Protein AF-A0A2E9J271-F1 (afdb_monomer_lite)

Secondary structure (DSSP, 8-state):
-PPPEEEPPPEE--TTTHHHHHHHHHHTS-TT---SEEEEEEEE---HHHHHHHHHTSS-S-B--S--HHHHHHHHHHHHHTT--TTS-TTSHHHHHHHHTS-------B-BTTB--HHHHHT-EEEEEEEEE-S-TT---EEEEEEEEE--SS-------EEEEEEEE-HHHHHHHHHTGGGGS-TTS-EEEEE-S-TTS-TT-

Foldseek 3Di:
DFQFKDWDDKDWDDLVCVLVVVVVVVVVFDDPQPAFDQAEEEEEQAQLQLQLCQQAVVDDAEAASDDDPSSQVSLQVLCVVLVHPNPDRSSAPVSSVSSVPDHGGHDYHYCHQVGDDSVVVVNLHQEYEYEYAHPPQQFAWIKIKTFIDRDDPDDDDPHRNHMTIYTYTHPVNSVVSVVCVVSVGPPRGYYDYDYPHPPPPCPPD

pLDDT: mean 82.8, std 15.7, range [37.69, 98.0]

Structure (mmCIF, N/CA/C/O backbone):
data_AF-A0A2E9J271-F1
#
_entry.id   AF-A0A2E9J271-F1
#
loop_
_atom_site.group_PDB
_atom_site.id
_atom_site.type_symbol
_atom_site.label_atom_id
_atom_site.label_alt_id
_atom_site.label_comp_id
_atom_site.label_asym_id
_atom_site.label_entity_id
_atom_site.label_seq_id
_atom_site.pdbx_PDB_ins_code
_atom_site.Cartn_x
_atom_site.Cartn_y
_atom_site.Cartn_z
_atom_site.occupancy
_atom_site.B_iso_or_equiv
_atom_site.auth_seq_id
_atom_site.auth_comp_id
_atom_site.auth_asym_id
_atom_site.auth_atom_id
_atom_site.pdbx_PDB_model_num
ATOM 1 N N . MET A 1 1 ? 3.131 -24.436 -7.985 1.00 38.03 1 MET A N 1
ATOM 2 C CA . MET A 1 1 ? 3.404 -23.117 -7.383 1.00 38.03 1 MET A CA 1
ATOM 3 C C . MET A 1 1 ? 4.036 -22.269 -8.468 1.00 38.03 1 MET A C 1
ATOM 5 O O . MET A 1 1 ? 4.911 -22.778 -9.151 1.00 38.03 1 MET A O 1
ATOM 9 N N . SER A 1 2 ? 3.517 -21.069 -8.722 1.00 37.91 2 SER A N 1
ATOM 10 C CA . SER A 1 2 ? 4.053 -20.179 -9.763 1.00 37.91 2 SER A CA 1
ATOM 11 C C . SER A 1 2 ? 5.400 -19.596 -9.317 1.00 37.91 2 SER A C 1
ATOM 13 O O . SER A 1 2 ? 5.584 -19.417 -8.111 1.00 37.91 2 SER A O 1
ATOM 15 N N . PRO A 1 3 ? 6.335 -19.297 -10.240 1.00 42.53 3 PRO A N 1
ATOM 16 C CA . PRO A 1 3 ? 7.627 -18.729 -9.875 1.00 42.53 3 PRO A CA 1
ATOM 17 C C . PRO A 1 3 ? 7.412 -17.384 -9.177 1.00 42.53 3 PRO A C 1
ATOM 19 O O . PRO A 1 3 ? 6.826 -16.468 -9.752 1.00 42.53 3 PRO A O 1
ATOM 22 N N . GLN A 1 4 ? 7.864 -17.279 -7.928 1.00 53.88 4 GLN A N 1
ATOM 23 C CA . GLN A 1 4 ? 7.921 -16.007 -7.217 1.00 53.88 4 GLN A CA 1
ATOM 24 C C . GLN A 1 4 ? 9.007 -15.143 -7.870 1.00 53.88 4 GLN A C 1
ATOM 26 O O . GLN A 1 4 ? 10.107 -15.625 -8.153 1.00 53.88 4 GLN A O 1
ATOM 31 N N . LEU A 1 5 ? 8.700 -13.871 -8.143 1.00 55.22 5 LEU A N 1
ATOM 32 C CA . LEU A 1 5 ? 9.715 -12.921 -8.603 1.00 55.22 5 LEU A CA 1
ATOM 33 C C . LEU A 1 5 ? 10.790 -12.827 -7.530 1.00 55.22 5 LEU A C 1
ATOM 35 O O . LEU A 1 5 ? 10.485 -12.545 -6.374 1.00 55.22 5 LEU A O 1
ATOM 39 N N . THR A 1 6 ? 12.046 -13.019 -7.914 1.00 53.81 6 THR A N 1
ATOM 40 C CA . THR A 1 6 ? 13.144 -12.610 -7.043 1.00 53.81 6 THR A CA 1
ATOM 41 C C . THR A 1 6 ? 13.464 -11.172 -7.399 1.00 53.81 6 THR A C 1
ATOM 43 O O . THR A 1 6 ? 14.012 -10.894 -8.469 1.00 53.81 6 THR A O 1
ATOM 46 N N . LEU A 1 7 ? 13.052 -10.247 -6.533 1.00 60.09 7 LEU A N 1
ATOM 47 C CA . LEU A 1 7 ? 13.493 -8.867 -6.646 1.00 60.09 7 LEU A CA 1
ATOM 48 C C . LEU A 1 7 ? 14.984 -8.808 -6.334 1.00 60.09 7 LEU A C 1
ATOM 50 O O . LEU A 1 7 ? 15.457 -9.415 -5.370 1.00 60.09 7 LEU A O 1
ATOM 54 N N . GLN A 1 8 ? 15.721 -8.038 -7.127 1.00 66.38 8 GLN A N 1
ATOM 55 C CA . GLN A 1 8 ? 17.000 -7.530 -6.653 1.00 66.38 8 GLN A CA 1
ATOM 56 C C . GLN A 1 8 ? 16.763 -6.628 -5.437 1.00 66.38 8 GLN A C 1
ATOM 58 O O . GLN A 1 8 ? 15.672 -6.080 -5.271 1.00 66.38 8 GLN A O 1
ATOM 63 N N . THR A 1 9 ? 17.783 -6.462 -4.593 1.00 74.25 9 THR A N 1
ATOM 64 C CA . THR A 1 9 ? 17.709 -5.563 -3.437 1.00 74.25 9 THR A CA 1
ATOM 65 C C . THR A 1 9 ? 17.218 -4.181 -3.884 1.00 74.25 9 THR A C 1
ATOM 67 O O . THR A 1 9 ? 17.902 -3.551 -4.696 1.00 74.25 9 THR A O 1
ATOM 70 N N . PRO A 1 10 ? 16.061 -3.704 -3.386 1.00 81.31 10 PRO A N 1
ATOM 71 C CA . PRO A 1 10 ? 15.524 -2.414 -3.790 1.00 81.31 10 PRO A CA 1
ATOM 72 C C . PRO A 1 10 ? 16.494 -1.280 -3.466 1.00 81.31 10 PRO A C 1
ATOM 74 O O . PRO A 1 10 ? 17.036 -1.201 -2.363 1.00 81.31 10 PRO A O 1
ATOM 77 N N . LEU A 1 11 ? 16.694 -0.390 -4.433 1.00 87.19 11 LEU A N 1
ATOM 78 C CA . LEU A 1 11 ? 17.513 0.802 -4.290 1.00 87.19 11 LEU A CA 1
ATOM 79 C C . LEU A 1 11 ? 16.612 2.006 -4.019 1.00 87.19 11 LEU A C 1
ATOM 81 O O . LEU A 1 11 ? 15.741 2.330 -4.826 1.00 87.19 11 LEU A O 1
ATOM 85 N N . ALA A 1 12 ? 16.839 2.680 -2.893 1.00 89.94 12 ALA A N 1
ATOM 86 C CA . ALA A 1 12 ? 16.197 3.954 -2.606 1.00 89.94 12 ALA A CA 1
ATOM 87 C C . ALA A 1 12 ? 16.850 5.068 -3.432 1.00 89.94 12 ALA A C 1
ATOM 89 O O . ALA A 1 12 ? 18.070 5.235 -3.390 1.00 89.94 12 ALA A O 1
ATOM 90 N N . LEU A 1 13 ? 16.037 5.826 -4.167 1.00 89.50 13 LEU A N 1
ATOM 91 C CA . LEU A 1 13 ? 16.491 6.916 -5.030 1.00 89.50 13 LEU A CA 1
ATOM 92 C C . LEU A 1 13 ? 15.629 8.167 -4.826 1.00 89.50 13 LEU A C 1
ATOM 94 O O . LEU A 1 13 ? 14.427 8.049 -4.572 1.00 89.50 13 LEU A O 1
ATOM 98 N N . PRO A 1 14 ? 16.196 9.376 -4.984 1.00 88.19 14 PRO A N 1
ATOM 99 C CA . PRO A 1 14 ? 15.396 10.585 -5.122 1.00 88.19 14 PRO A CA 1
ATOM 100 C C . PRO A 1 14 ? 14.427 10.459 -6.312 1.00 88.19 14 PRO A C 1
ATOM 102 O O . PRO A 1 14 ? 14.845 9.983 -7.371 1.00 88.19 14 PRO A O 1
ATOM 105 N N . PRO A 1 15 ? 13.173 10.945 -6.214 1.00 85.50 15 PRO A N 1
ATOM 106 C CA . PRO A 1 15 ? 12.185 10.815 -7.292 1.00 85.50 15 PRO A CA 1
ATOM 107 C C . PRO A 1 15 ? 12.664 11.332 -8.659 1.00 85.50 15 PRO A C 1
ATOM 109 O O . PRO A 1 15 ? 12.315 10.774 -9.695 1.00 85.50 15 PRO A O 1
ATOM 112 N N . SER A 1 16 ? 13.502 12.374 -8.672 1.00 86.19 16 SER A N 1
ATOM 113 C CA . SER A 1 16 ? 14.074 12.960 -9.891 1.00 86.19 16 SER A CA 1
ATOM 114 C C . SER A 1 16 ? 15.113 12.078 -10.590 1.00 86.19 16 SER A C 1
ATOM 116 O O . SER A 1 16 ? 15.370 12.271 -11.774 1.00 86.19 16 SER A O 1
ATOM 118 N N . GLU A 1 17 ? 15.737 11.141 -9.876 1.00 88.00 17 GLU A N 1
ATOM 119 C CA . GLU A 1 17 ? 16.792 10.270 -10.414 1.00 88.00 17 GLU A CA 1
ATOM 120 C C . GLU A 1 17 ? 16.242 8.953 -10.973 1.00 88.00 17 GLU A C 1
ATOM 122 O O . GLU A 1 17 ? 16.906 8.291 -11.772 1.00 88.00 17 GLU A O 1
ATOM 127 N N . VAL A 1 18 ? 15.011 8.598 -10.597 1.00 88.38 18 VAL A N 1
ATOM 128 C CA . VAL A 1 18 ? 14.353 7.343 -10.976 1.00 88.38 18 VAL A CA 1
ATOM 129 C C . VAL A 1 18 ? 14.257 7.161 -12.496 1.00 88.38 18 VAL A C 1
ATOM 131 O O . VAL A 1 18 ? 14.647 6.088 -12.955 1.00 88.38 18 VAL A O 1
ATOM 134 N N . PRO A 1 19 ? 13.827 8.154 -13.309 1.00 86.56 19 PRO A N 1
ATOM 135 C CA . PRO A 1 19 ? 13.748 7.970 -14.761 1.00 86.56 19 PRO A CA 1
ATOM 136 C C . PRO A 1 19 ? 15.108 7.634 -15.386 1.00 86.56 19 PRO A C 1
ATOM 138 O O . PRO A 1 19 ? 15.234 6.646 -16.100 1.00 86.56 19 PRO A O 1
ATOM 141 N N . ASN A 1 20 ? 16.156 8.384 -15.029 1.00 87.12 20 ASN A N 1
ATOM 142 C CA . ASN A 1 20 ? 17.509 8.161 -15.548 1.00 87.12 20 ASN A CA 1
ATOM 143 C C . ASN A 1 20 ? 18.067 6.790 -15.129 1.00 87.12 20 ASN A C 1
ATOM 145 O O . ASN A 1 20 ? 18.740 6.121 -15.911 1.00 87.12 20 ASN A O 1
ATOM 149 N N . TYR A 1 21 ? 17.785 6.347 -13.900 1.00 87.25 21 TYR A N 1
ATOM 150 C CA . TYR A 1 21 ? 18.169 5.008 -13.460 1.00 87.25 21 TYR A CA 1
ATOM 151 C C . TYR A 1 21 ? 17.485 3.918 -14.296 1.00 87.25 21 TYR A C 1
ATOM 153 O O . TYR A 1 21 ? 18.145 2.974 -14.732 1.00 87.25 21 TYR A O 1
ATOM 161 N N . LEU A 1 22 ? 16.181 4.058 -14.552 1.00 84.88 22 LEU A N 1
ATOM 162 C CA . LEU A 1 22 ? 15.418 3.117 -15.372 1.00 84.88 22 LEU A CA 1
ATOM 163 C C . LEU A 1 22 ? 15.931 3.091 -16.818 1.00 84.88 22 LEU A C 1
ATOM 165 O O . LEU A 1 22 ? 16.126 2.010 -17.367 1.00 84.88 22 LEU A O 1
ATOM 169 N N . ASP A 1 23 ? 16.231 4.247 -17.411 1.00 83.12 23 ASP A N 1
ATOM 170 C CA . ASP A 1 23 ? 16.818 4.321 -18.753 1.00 83.12 23 ASP A CA 1
ATOM 171 C C . ASP A 1 23 ? 18.159 3.583 -18.819 1.00 83.12 23 ASP A C 1
ATOM 173 O O . ASP A 1 23 ? 18.412 2.820 -19.748 1.00 83.12 23 ASP A O 1
ATOM 177 N N . GLN A 1 24 ? 19.014 3.744 -17.805 1.00 82.50 24 GLN A N 1
ATOM 178 C CA . GLN A 1 24 ? 20.288 3.027 -17.726 1.00 82.50 24 GLN A CA 1
ATOM 179 C C . GLN A 1 24 ? 20.113 1.521 -17.518 1.00 82.50 24 GLN A C 1
ATOM 181 O O . GLN A 1 24 ? 20.897 0.746 -18.070 1.00 82.50 24 GLN A O 1
ATOM 186 N N . LEU A 1 25 ? 19.119 1.106 -16.726 1.00 79.25 25 LEU A N 1
ATOM 187 C CA . LEU A 1 25 ? 18.798 -0.304 -16.508 1.00 79.25 25 LEU A CA 1
ATOM 188 C C . LEU A 1 25 ? 18.468 -0.984 -17.843 1.00 79.25 25 LEU A C 1
ATOM 190 O O . LEU A 1 25 ? 19.005 -2.049 -18.131 1.00 79.25 25 LEU A O 1
ATOM 194 N N . TRP A 1 26 ? 17.665 -0.326 -18.681 1.00 75.38 26 TRP A N 1
ATOM 195 C CA . TRP A 1 26 ? 17.205 -0.876 -19.957 1.00 75.38 26 TRP A CA 1
ATOM 196 C C . TRP A 1 26 ? 18.147 -0.631 -21.133 1.00 75.38 26 TRP A C 1
ATOM 198 O O . TRP A 1 26 ? 18.202 -1.458 -22.032 1.00 75.38 26 TRP A O 1
ATOM 208 N N . ALA A 1 27 ? 18.956 0.431 -21.120 1.00 72.31 27 ALA A N 1
ATOM 209 C CA . ALA A 1 27 ? 19.997 0.650 -22.128 1.00 72.31 27 ALA A CA 1
ATOM 210 C C . ALA A 1 27 ? 21.133 -0.388 -22.051 1.00 72.31 27 ALA A C 1
ATOM 212 O O . ALA A 1 27 ? 21.859 -0.593 -23.024 1.00 72.31 27 ALA A O 1
ATOM 213 N N . ARG A 1 28 ? 21.315 -1.027 -20.886 1.00 63.41 28 ARG A N 1
ATOM 214 C CA . ARG A 1 28 ? 22.288 -2.111 -20.687 1.00 63.41 28 ARG A CA 1
ATOM 215 C C . ARG A 1 28 ? 21.782 -3.470 -21.180 1.00 63.41 28 ARG A C 1
ATOM 217 O O . ARG A 1 28 ? 22.617 -4.340 -21.425 1.00 63.41 28 ARG A O 1
ATOM 224 N N . ASP A 1 29 ? 20.473 -3.638 -21.358 1.00 57.09 29 ASP A N 1
ATOM 225 C CA . ASP A 1 29 ? 19.873 -4.843 -21.935 1.00 57.09 29 ASP A CA 1
ATOM 226 C C . ASP A 1 29 ? 19.866 -4.708 -23.471 1.00 57.09 29 ASP A C 1
ATOM 228 O O . ASP A 1 29 ? 19.119 -3.923 -24.054 1.00 57.09 29 ASP A O 1
ATOM 232 N N . GLN A 1 30 ? 20.783 -5.406 -24.149 1.00 46.53 30 GLN A N 1
ATOM 233 C CA . GLN A 1 30 ? 20.925 -5.349 -25.610 1.00 46.53 30 GLN A CA 1
ATOM 234 C C . GLN A 1 30 ? 19.763 -6.047 -26.342 1.00 46.53 30 GLN A C 1
ATOM 236 O O . GLN A 1 30 ? 19.070 -6.894 -25.784 1.00 46.53 30 GLN A O 1
ATOM 241 N N . ALA A 1 31 ? 19.621 -5.682 -27.622 1.00 45.62 31 ALA A N 1
ATOM 242 C CA . ALA A 1 31 ? 18.606 -5.972 -28.650 1.00 45.62 31 ALA A CA 1
ATOM 243 C C . ALA A 1 31 ? 17.917 -7.360 -28.727 1.00 45.62 31 ALA A C 1
ATOM 245 O O . ALA A 1 31 ? 16.981 -7.494 -29.510 1.00 45.62 31 ALA A O 1
ATOM 246 N N . ASP A 1 32 ? 18.311 -8.352 -27.929 1.00 45.78 32 ASP A N 1
ATOM 247 C CA . ASP A 1 32 ? 17.723 -9.702 -27.891 1.00 45.78 32 ASP A CA 1
ATOM 248 C C . ASP A 1 32 ? 16.934 -9.985 -26.595 1.00 45.78 32 ASP A C 1
ATOM 250 O O . ASP A 1 32 ? 16.573 -11.129 -26.310 1.00 45.78 32 ASP A O 1
ATOM 254 N N . SER A 1 33 ? 16.640 -8.954 -25.794 1.00 49.59 33 SER A N 1
ATOM 255 C CA . SER A 1 33 ? 15.770 -9.061 -24.618 1.00 49.59 33 SER A CA 1
ATOM 256 C C . SER A 1 33 ? 14.357 -9.505 -25.040 1.00 49.59 33 SER A C 1
ATOM 258 O O . SER A 1 33 ? 13.491 -8.694 -25.373 1.00 49.59 33 SER A O 1
ATOM 260 N N . ILE A 1 34 ? 14.082 -10.808 -24.940 1.00 49.12 34 ILE A N 1
ATOM 261 C CA . ILE A 1 34 ? 12.727 -11.395 -24.883 1.00 49.12 34 ILE A CA 1
ATOM 262 C C . ILE A 1 34 ? 12.136 -11.117 -23.476 1.00 49.12 34 ILE A C 1
ATOM 264 O O . ILE A 1 34 ? 11.629 -12.000 -22.786 1.00 49.12 34 ILE A O 1
ATOM 268 N N . GLY A 1 35 ? 12.309 -9.886 -22.990 1.00 48.69 35 GLY A N 1
ATOM 269 C CA . GLY A 1 35 ? 12.100 -9.469 -21.609 1.00 48.69 35 GLY A CA 1
ATOM 270 C C . GLY A 1 35 ? 10.822 -8.651 -21.452 1.00 48.69 35 GLY A C 1
ATOM 271 O O . GLY A 1 35 ? 10.752 -7.508 -21.897 1.00 48.69 35 GLY A O 1
ATOM 272 N N . ALA A 1 36 ? 9.853 -9.250 -20.755 1.00 55.66 36 ALA A N 1
ATOM 273 C CA . ALA A 1 36 ? 8.550 -8.718 -20.339 1.00 55.66 36 ALA A CA 1
ATOM 274 C C . ALA A 1 36 ? 7.471 -8.495 -21.414 1.00 55.66 36 ALA A C 1
ATOM 276 O O . ALA A 1 36 ? 7.729 -8.131 -22.558 1.00 55.66 36 ALA A O 1
ATOM 277 N N . HIS A 1 37 ? 6.213 -8.673 -21.001 1.00 60.25 37 HIS A N 1
ATOM 278 C CA . HIS A 1 37 ? 5.049 -8.325 -21.813 1.00 60.25 37 HIS A CA 1
ATOM 279 C C . HIS A 1 37 ? 4.970 -6.809 -22.027 1.00 60.25 37 HIS A C 1
ATOM 281 O O . HIS A 1 37 ? 5.414 -6.033 -21.191 1.00 60.25 37 HIS A O 1
ATOM 287 N N . THR A 1 38 ? 4.363 -6.388 -23.135 1.00 72.12 38 THR A N 1
ATOM 288 C CA . THR A 1 38 ? 4.344 -5.016 -23.668 1.00 72.12 38 THR A CA 1
ATOM 289 C C . THR A 1 38 ? 3.504 -4.021 -22.852 1.00 72.12 38 THR A C 1
ATOM 291 O O . THR A 1 38 ? 2.725 -3.282 -23.439 1.00 72.12 38 THR A O 1
ATOM 294 N N . PHE A 1 39 ? 3.572 -4.003 -21.519 1.00 87.00 39 PHE A N 1
ATOM 295 C CA . PHE A 1 39 ? 2.709 -3.138 -20.713 1.00 87.00 39 PHE A CA 1
ATOM 296 C C . PHE A 1 39 ? 3.250 -2.768 -19.336 1.00 87.00 39 PHE A C 1
ATOM 298 O O . PHE A 1 39 ? 4.073 -3.478 -18.758 1.00 87.00 39 PHE A O 1
ATOM 305 N N . CYS A 1 40 ? 2.701 -1.691 -18.781 1.00 89.94 40 CYS A N 1
ATOM 306 C CA . CYS A 1 40 ? 2.925 -1.258 -17.408 1.00 89.94 40 CYS A CA 1
ATOM 307 C C . CYS A 1 40 ? 1.709 -1.569 -16.532 1.00 89.94 40 CYS A C 1
ATOM 309 O O . CYS A 1 40 ? 0.562 -1.430 -16.963 1.00 89.94 40 CYS A O 1
ATOM 311 N N . LEU A 1 41 ? 1.958 -1.953 -15.283 1.00 90.88 41 LEU A N 1
ATOM 312 C CA . LEU A 1 41 ? 0.919 -2.164 -14.286 1.00 90.88 41 LEU A CA 1
ATOM 313 C C . LEU A 1 41 ? 1.150 -1.248 -13.088 1.00 90.88 41 LEU A C 1
ATOM 315 O O . LEU A 1 41 ? 2.154 -1.362 -12.387 1.00 90.88 41 LEU A O 1
ATOM 319 N N . LEU A 1 42 ? 0.199 -0.354 -12.851 1.00 92.06 42 LEU A N 1
ATOM 320 C CA . LEU A 1 42 ? 0.150 0.493 -11.672 1.00 92.06 42 LEU A CA 1
ATOM 321 C C . LEU A 1 42 ? -0.716 -0.191 -10.623 1.00 92.06 42 LEU A C 1
ATOM 323 O O . LEU A 1 4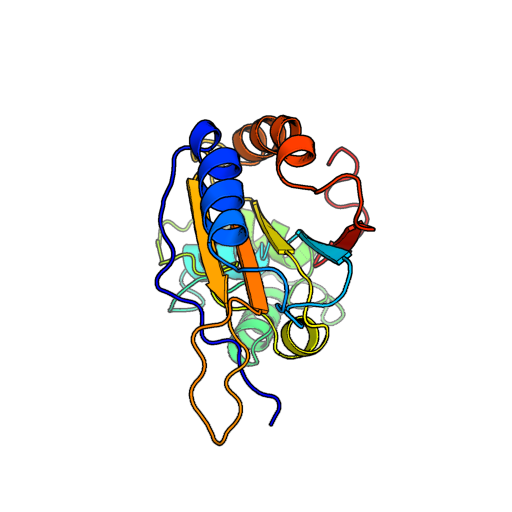2 ? -1.801 -0.667 -10.935 1.00 92.06 42 LEU A O 1
ATOM 327 N N . ILE A 1 43 ? -0.256 -0.238 -9.383 1.00 91.56 43 ILE A N 1
ATOM 328 C CA . ILE A 1 43 ? -0.935 -0.916 -8.284 1.00 91.56 43 ILE A CA 1
ATOM 329 C C . ILE A 1 43 ? -1.239 0.126 -7.222 1.00 91.56 43 ILE A C 1
ATOM 331 O O . ILE A 1 43 ? -0.328 0.639 -6.574 1.00 91.56 43 ILE A O 1
ATOM 335 N N . TRP A 1 44 ? -2.519 0.428 -7.028 1.00 91.62 44 TRP A N 1
ATOM 336 C CA . TRP A 1 44 ? -2.969 1.158 -5.849 1.00 91.62 44 TRP A CA 1
ATOM 337 C C . TRP A 1 44 ? -2.977 0.193 -4.668 1.00 91.62 44 TRP A C 1
ATOM 339 O O . TRP A 1 44 ? -3.737 -0.772 -4.689 1.00 91.62 44 TRP A O 1
ATOM 349 N N . GLN A 1 45 ? -2.116 0.413 -3.671 1.00 92.00 45 GLN A N 1
ATOM 350 C CA . GLN A 1 45 ? -1.924 -0.509 -2.547 1.00 92.00 45 GLN A CA 1
ATOM 351 C C . GLN A 1 45 ? -1.976 0.215 -1.189 1.00 92.00 45 GLN A C 1
ATOM 353 O O . GLN A 1 45 ? -0.970 0.304 -0.470 1.00 92.00 45 GLN A O 1
ATOM 358 N N . PRO A 1 46 ? -3.151 0.736 -0.802 1.00 93.12 46 PRO A N 1
ATOM 359 C CA . PRO A 1 46 ? -3.323 1.459 0.446 1.00 93.12 46 PRO A CA 1
ATOM 360 C C . PRO A 1 46 ? -3.138 0.574 1.672 1.00 93.12 46 PRO A C 1
ATOM 362 O O . PRO A 1 46 ? -2.457 0.982 2.603 1.00 93.12 46 PRO A O 1
ATOM 365 N N . ALA A 1 47 ? -3.689 -0.642 1.680 1.00 94.19 47 ALA A N 1
ATOM 366 C CA . ALA A 1 47 ? -3.587 -1.569 2.809 1.00 94.19 47 ALA A CA 1
ATOM 367 C C . ALA A 1 47 ? -3.974 -0.939 4.169 1.00 94.19 47 ALA A C 1
ATOM 369 O O . ALA A 1 47 ? -3.329 -1.203 5.183 1.00 94.19 47 ALA A O 1
ATOM 370 N N . TRP A 1 48 ? -5.004 -0.082 4.206 1.00 95.12 48 TRP A N 1
ATOM 371 C CA . TRP A 1 48 ? -5.317 0.732 5.390 1.00 95.12 48 TRP A CA 1
ATOM 372 C C . TRP A 1 48 ? -5.562 -0.079 6.655 1.00 95.12 48 TRP A C 1
ATOM 374 O O . TRP A 1 48 ? -5.018 0.244 7.710 1.00 95.12 48 TRP A O 1
ATOM 384 N N . VAL A 1 49 ? -6.326 -1.166 6.539 1.00 95.81 49 VAL A N 1
ATOM 385 C CA . VAL A 1 49 ? -6.610 -2.043 7.675 1.00 95.81 49 VAL A CA 1
ATOM 386 C C . VAL A 1 49 ? -5.326 -2.685 8.203 1.00 95.81 49 VAL A C 1
ATOM 388 O O . VAL A 1 49 ? -5.103 -2.657 9.406 1.00 95.81 49 VAL A O 1
ATOM 391 N N . GLU A 1 50 ? -4.429 -3.170 7.337 1.00 96.50 50 GLU A N 1
ATOM 392 C CA . GLU A 1 50 ? -3.132 -3.712 7.773 1.00 96.50 50 GLU A CA 1
ATOM 393 C C . GLU A 1 50 ? -2.281 -2.639 8.465 1.00 96.50 50 GLU A C 1
ATOM 395 O O . GLU A 1 50 ? -1.760 -2.883 9.553 1.00 96.50 50 GLU A O 1
ATOM 400 N N . GLN A 1 51 ? -2.193 -1.430 7.891 1.00 96.62 51 GLN A N 1
ATOM 401 C CA . GLN A 1 51 ? -1.468 -0.317 8.511 1.00 96.62 51 GLN A CA 1
ATOM 402 C C . GLN A 1 51 ? -2.017 0.003 9.909 1.00 96.62 51 GLN A C 1
ATOM 404 O O . GLN A 1 51 ? -1.245 0.191 10.851 1.00 96.62 51 GLN A O 1
ATOM 409 N N . HIS A 1 52 ? -3.343 0.051 10.068 1.00 97.50 52 HIS A N 1
ATOM 410 C CA . HIS A 1 52 ? -3.958 0.311 11.362 1.00 97.50 52 HIS A CA 1
ATOM 411 C C . HIS A 1 52 ? -3.747 -0.838 12.350 1.00 97.50 52 HIS A C 1
ATOM 413 O O . HIS A 1 52 ? -3.380 -0.553 13.486 1.00 97.50 52 HIS A O 1
ATOM 419 N N . LEU A 1 53 ? -3.924 -2.095 11.934 1.00 97.31 53 LEU A N 1
ATOM 420 C CA . LEU A 1 53 ? -3.744 -3.272 12.790 1.00 97.31 53 LEU A CA 1
ATOM 421 C C . LEU A 1 53 ? -2.302 -3.401 13.292 1.00 97.31 53 LEU A C 1
ATOM 423 O O . LEU A 1 53 ? -2.085 -3.740 14.454 1.00 97.31 53 LEU A O 1
ATOM 427 N N . VAL A 1 54 ? -1.311 -3.081 12.457 1.00 97.06 54 VAL A N 1
ATOM 428 C CA . VAL A 1 54 ? 0.094 -3.000 12.882 1.00 97.06 54 VAL A CA 1
ATOM 429 C C . VAL A 1 54 ? 0.286 -1.859 13.882 1.00 97.06 54 VAL A C 1
ATOM 431 O O . VAL A 1 54 ? 0.846 -2.064 14.959 1.00 97.06 54 VAL A O 1
ATOM 434 N N . ARG A 1 55 ? -0.231 -0.662 13.573 1.00 96.56 55 ARG A N 1
ATOM 435 C CA . ARG A 1 55 ? -0.112 0.538 14.420 1.00 96.56 55 ARG A CA 1
ATOM 436 C C . ARG A 1 55 ? -0.721 0.352 15.814 1.00 96.56 55 ARG A C 1
ATOM 438 O O . ARG A 1 55 ? -0.150 0.836 16.795 1.00 96.56 55 ARG A O 1
ATOM 445 N N . THR A 1 56 ? -1.866 -0.323 15.911 1.00 96.69 56 THR A N 1
ATOM 446 C CA . THR A 1 56 ? -2.544 -0.656 17.177 1.00 96.69 56 THR A CA 1
ATOM 447 C C . THR A 1 56 ? -1.972 -1.911 17.839 1.00 96.69 56 THR A C 1
ATOM 449 O O . THR A 1 56 ? -2.272 -2.193 18.997 1.00 96.69 56 THR A O 1
ATOM 452 N N . GLY A 1 57 ? -1.101 -2.649 17.144 1.00 95.00 57 GLY A N 1
ATOM 453 C CA . GLY A 1 57 ? -0.442 -3.847 17.651 1.00 95.00 57 GLY A CA 1
ATOM 454 C C . GLY A 1 57 ? -1.308 -5.099 17.674 1.00 95.00 57 GLY A C 1
ATOM 455 O O . GLY A 1 57 ? -0.992 -6.011 18.433 1.00 95.00 57 GLY A O 1
ATOM 456 N N . ASN A 1 58 ? -2.367 -5.136 16.866 1.00 94.38 58 ASN A N 1
ATOM 457 C CA . ASN A 1 58 ? -3.215 -6.305 16.645 1.00 94.38 58 ASN A CA 1
ATOM 458 C C . ASN A 1 58 ? -2.587 -7.335 15.691 1.00 94.38 58 ASN A C 1
ATOM 460 O O . ASN A 1 58 ? -3.010 -8.486 15.701 1.00 94.38 58 ASN A O 1
ATOM 464 N N . ILE A 1 59 ? -1.599 -6.931 14.890 1.00 94.62 59 ILE A N 1
ATOM 465 C CA . ILE A 1 59 ? -0.754 -7.804 14.063 1.00 94.62 59 ILE A CA 1
ATOM 466 C C . ILE A 1 59 ? 0.710 -7.417 14.292 1.00 94.62 59 ILE A C 1
ATOM 468 O O . ILE A 1 59 ? 1.020 -6.240 14.500 1.00 94.62 59 ILE A O 1
ATOM 472 N N . GLU A 1 60 ? 1.608 -8.399 14.234 1.00 92.31 60 GLU A N 1
ATOM 473 C CA . GLU A 1 60 ? 3.057 -8.189 14.223 1.00 92.31 60 GLU A CA 1
ATOM 474 C C . GLU A 1 60 ? 3.648 -8.426 12.825 1.00 92.31 60 GLU A C 1
ATOM 476 O O . GLU A 1 60 ? 3.066 -9.102 11.980 1.00 92.31 60 GLU A O 1
ATOM 481 N N . GLY A 1 61 ? 4.835 -7.874 12.576 1.00 90.81 61 GLY A N 1
ATOM 482 C CA . GLY A 1 61 ? 5.532 -8.024 11.299 1.00 90.81 61 GLY A CA 1
ATOM 483 C C . GLY A 1 61 ? 5.265 -6.891 10.301 1.00 90.81 61 GLY A C 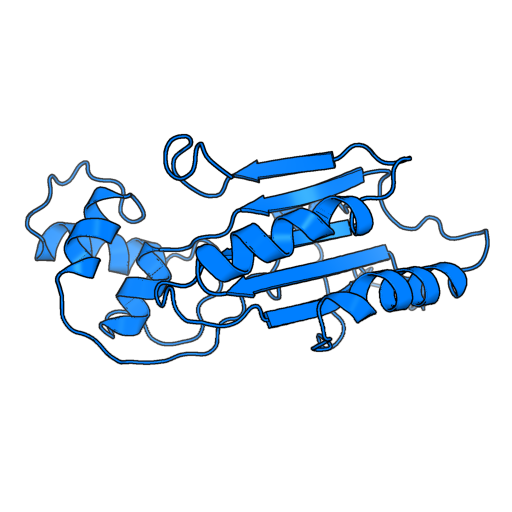1
ATOM 484 O O . GLY A 1 61 ? 4.630 -5.886 10.643 1.00 90.81 61 GLY A O 1
ATOM 485 N N . PRO A 1 62 ? 5.833 -6.994 9.087 1.00 92.94 62 PRO A N 1
ATOM 486 C CA . PRO A 1 62 ? 5.843 -5.908 8.118 1.00 92.94 62 PRO A CA 1
ATOM 487 C C . PRO A 1 62 ? 4.477 -5.686 7.466 1.0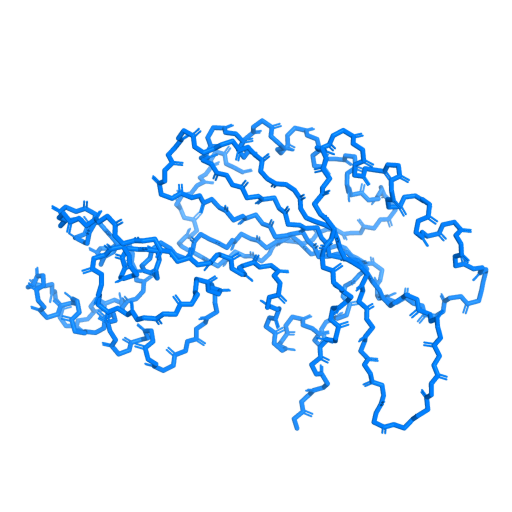0 92.94 62 PRO A C 1
ATOM 489 O O . PRO A 1 62 ? 3.690 -6.616 7.288 1.00 92.94 62 PRO A O 1
ATOM 492 N N . ILE A 1 63 ? 4.239 -4.455 7.018 1.00 94.00 63 ILE A N 1
ATOM 493 C CA . ILE A 1 63 ? 3.099 -4.119 6.161 1.00 94.00 63 ILE A CA 1
ATOM 494 C C . ILE A 1 63 ? 3.442 -4.596 4.749 1.00 94.00 63 ILE A C 1
ATOM 496 O O . ILE A 1 63 ? 4.342 -4.046 4.111 1.00 94.00 63 ILE A O 1
ATOM 500 N N . MET A 1 64 ? 2.751 -5.621 4.251 1.00 90.75 64 MET A N 1
ATOM 501 C CA . MET A 1 64 ? 3.038 -6.198 2.927 1.00 90.75 64 MET A CA 1
ATOM 502 C C . MET A 1 64 ? 2.003 -5.813 1.869 1.00 90.75 64 MET A C 1
ATOM 504 O O . MET A 1 64 ? 2.299 -5.858 0.677 1.00 90.75 64 MET A O 1
ATOM 508 N N . GLY A 1 65 ? 0.801 -5.420 2.293 1.00 89.56 65 GLY A N 1
ATOM 509 C CA . GLY A 1 65 ? -0.329 -5.023 1.459 1.00 89.56 65 GLY A CA 1
ATOM 510 C C . GLY A 1 65 ? -0.899 -6.142 0.589 1.00 89.56 65 GLY A C 1
ATOM 511 O O . GLY A 1 65 ? -1.555 -5.851 -0.410 1.00 89.56 65 GLY A O 1
ATOM 512 N N . VAL A 1 66 ? -0.617 -7.397 0.936 1.00 86.94 66 VAL A N 1
ATOM 513 C CA . VAL A 1 66 ? -1.182 -8.604 0.319 1.00 86.94 66 VAL A CA 1
ATOM 514 C C . VAL A 1 66 ? -2.095 -9.297 1.323 1.00 86.94 66 VAL A C 1
ATOM 516 O O . VAL A 1 66 ? -1.840 -9.250 2.531 1.00 86.94 66 VAL A O 1
ATOM 519 N N . GLN A 1 67 ? -3.152 -9.942 0.832 1.00 86.31 67 GLN A N 1
ATOM 520 C CA . GLN A 1 67 ? -4.071 -10.685 1.692 1.00 86.31 67 GLN A CA 1
ATOM 521 C C . GLN A 1 67 ? -3.374 -11.919 2.273 1.00 86.31 67 GLN A C 1
ATOM 523 O O . GLN A 1 67 ? -2.680 -12.652 1.570 1.00 86.31 67 GLN A O 1
ATOM 528 N N . ARG A 1 68 ? -3.532 -12.112 3.584 1.00 89.75 68 ARG A N 1
ATOM 529 C CA . ARG A 1 68 ? -2.991 -13.239 4.351 1.00 89.75 68 ARG A CA 1
ATOM 530 C C . ARG A 1 68 ? -4.028 -13.691 5.358 1.00 89.75 68 ARG A C 1
ATOM 532 O O . ARG A 1 68 ? -4.709 -12.839 5.924 1.00 89.75 68 ARG A O 1
ATOM 539 N N . ASP A 1 69 ? -4.058 -14.983 5.659 1.00 93.00 69 ASP A N 1
ATOM 540 C CA . ASP A 1 69 ? -5.007 -15.558 6.620 1.00 93.00 69 ASP A CA 1
ATOM 541 C C . ASP A 1 69 ? -4.963 -14.847 7.984 1.00 93.00 69 ASP A C 1
ATOM 543 O O . ASP A 1 69 ? -6.003 -14.536 8.558 1.00 93.00 69 ASP A O 1
ATOM 547 N N . GLU A 1 70 ? -3.764 -14.513 8.473 1.00 94.62 70 GLU A N 1
ATOM 548 C CA . GLU A 1 70 ? -3.574 -13.761 9.722 1.00 94.62 70 GLU A CA 1
ATOM 549 C C . GLU A 1 70 ? -4.179 -12.349 9.657 1.00 94.62 70 GLU A C 1
ATOM 551 O O . GLU A 1 70 ? -4.833 -11.907 10.602 1.00 94.62 70 GLU A O 1
ATOM 556 N N . LEU A 1 71 ? -3.997 -11.653 8.530 1.00 95.06 71 LEU A N 1
ATOM 557 C CA . LEU A 1 71 ? -4.541 -10.313 8.316 1.00 95.06 71 LEU A CA 1
ATOM 558 C C . LEU A 1 71 ? -6.070 -10.344 8.239 1.00 95.06 71 LEU A C 1
ATOM 560 O O . LEU A 1 71 ? -6.738 -9.507 8.845 1.00 95.06 71 LEU A O 1
ATOM 564 N N . GLU A 1 72 ? -6.632 -11.316 7.521 1.00 95.00 72 GLU A N 1
ATOM 565 C CA . GLU A 1 72 ? -8.080 -11.496 7.456 1.00 95.00 72 GLU A CA 1
ATOM 566 C C . GLU A 1 72 ? -8.677 -11.813 8.823 1.00 95.00 72 GLU A C 1
ATOM 568 O O . GLU A 1 72 ? -9.713 -11.254 9.184 1.00 95.00 72 GLU A O 1
ATOM 573 N N . GLU A 1 73 ? -8.030 -12.689 9.590 1.00 96.88 73 GLU A N 1
ATOM 574 C CA . GLU A 1 73 ? -8.516 -13.072 10.908 1.00 96.88 73 GLU A CA 1
ATOM 575 C C . GLU A 1 73 ? -8.466 -11.898 11.885 1.00 96.88 73 GLU A C 1
ATOM 577 O O . GLU A 1 73 ? -9.464 -11.601 12.538 1.00 96.88 73 GLU A O 1
ATOM 582 N N . ALA A 1 74 ? -7.365 -11.149 11.923 1.00 97.31 74 ALA A N 1
ATOM 583 C CA . ALA A 1 74 ? -7.276 -9.933 12.724 1.00 97.31 74 ALA A CA 1
ATOM 584 C C . ALA A 1 74 ? -8.317 -8.879 12.303 1.00 97.31 74 ALA A C 1
ATOM 586 O O . ALA A 1 74 ? -8.908 -8.222 13.162 1.00 97.31 74 ALA A O 1
ATOM 587 N N . GLY A 1 75 ? -8.610 -8.761 11.004 1.00 96.88 75 GLY A N 1
ATOM 588 C CA . GLY A 1 75 ? -9.711 -7.937 10.505 1.00 96.88 75 GLY A CA 1
ATOM 589 C C . GLY A 1 75 ? -11.079 -8.403 11.023 1.00 96.88 75 GLY A C 1
ATOM 590 O O . GLY A 1 75 ? -11.882 -7.581 11.462 1.00 96.88 75 GLY A O 1
ATOM 591 N N . ARG A 1 76 ? -11.347 -9.719 11.056 1.00 97.50 76 ARG A N 1
ATOM 592 C CA . ARG A 1 76 ? -12.590 -10.276 11.634 1.00 97.50 76 ARG A CA 1
ATOM 593 C C . ARG A 1 76 ? -12.688 -9.987 13.131 1.00 97.50 76 ARG A C 1
ATOM 595 O O . ARG A 1 76 ? -13.754 -9.606 13.609 1.00 97.50 76 ARG A O 1
ATOM 602 N N . GLN A 1 77 ? -11.583 -10.109 13.865 1.00 97.81 77 GLN A N 1
ATOM 603 C CA . GLN A 1 77 ? -11.537 -9.753 15.285 1.00 97.81 77 GLN A CA 1
ATOM 604 C C . GLN A 1 77 ? -11.781 -8.252 15.500 1.00 97.81 77 GLN A C 1
ATOM 606 O O . GLN A 1 77 ? -12.480 -7.876 16.438 1.00 97.81 77 GLN A O 1
ATOM 611 N N . ALA A 1 78 ? -11.281 -7.393 14.606 1.00 97.56 78 ALA A N 1
ATOM 612 C CA . ALA A 1 78 ? -11.561 -5.961 14.636 1.00 97.56 78 ALA A CA 1
ATOM 613 C C . ALA A 1 78 ? -13.049 -5.653 14.394 1.00 97.56 78 ALA A C 1
ATOM 615 O O . ALA A 1 78 ? -13.603 -4.828 15.114 1.00 97.56 78 ALA A O 1
ATOM 616 N N . VAL A 1 79 ? -13.719 -6.345 13.459 1.00 98.00 79 VAL A N 1
ATOM 617 C CA . VAL A 1 79 ? -15.181 -6.226 13.249 1.00 98.00 79 VAL A CA 1
ATOM 618 C C . VAL A 1 79 ? -15.942 -6.482 14.552 1.00 98.00 79 VAL A C 1
ATOM 620 O O . VAL A 1 79 ? -16.817 -5.697 14.910 1.00 98.00 79 VAL A O 1
ATOM 623 N N . LEU A 1 80 ? -15.575 -7.537 15.287 1.00 97.44 80 LEU A N 1
ATOM 624 C CA . LEU A 1 80 ? -16.190 -7.868 16.575 1.00 97.44 80 LEU A CA 1
ATOM 625 C C . LEU A 1 80 ? -15.864 -6.831 17.658 1.00 97.44 80 LEU A C 1
ATOM 627 O O . LEU A 1 80 ? -16.755 -6.391 18.379 1.00 97.44 80 LEU A O 1
ATOM 631 N N . ALA A 1 81 ? -14.597 -6.428 17.774 1.00 96.62 81 ALA A N 1
ATOM 632 C CA . ALA A 1 81 ? -14.142 -5.488 18.798 1.00 96.62 81 ALA A CA 1
ATOM 633 C C . ALA A 1 81 ? -14.725 -4.076 18.622 1.00 96.62 81 ALA A C 1
ATOM 635 O O . ALA A 1 81 ? -14.907 -3.356 19.603 1.00 96.62 81 ALA A O 1
ATOM 636 N N . LEU A 1 82 ? -15.012 -3.686 17.379 1.00 97.06 82 LEU A N 1
ATOM 637 C CA . LEU A 1 82 ? -15.614 -2.404 17.013 1.00 97.06 82 LEU A CA 1
ATOM 638 C C . LEU A 1 82 ? -17.154 -2.438 17.010 1.00 97.06 82 LEU A C 1
ATOM 640 O O .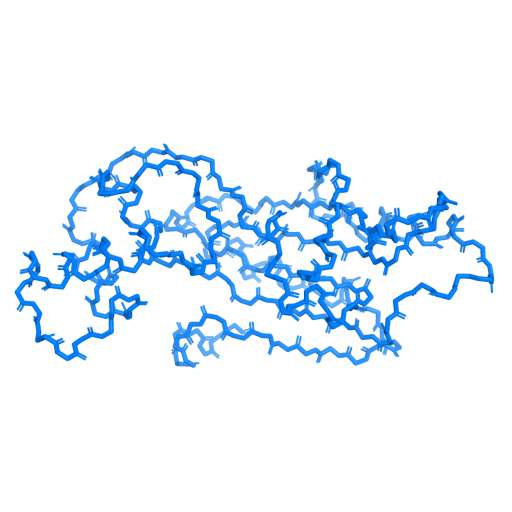 LEU A 1 82 ? -17.764 -1.425 16.673 1.00 97.06 82 LEU A O 1
ATOM 644 N N . ASP A 1 83 ? -17.769 -3.573 17.367 1.00 97.19 83 ASP A N 1
ATOM 645 C CA . ASP A 1 83 ? -19.225 -3.796 17.345 1.00 97.19 83 ASP A CA 1
ATOM 646 C C . ASP A 1 83 ? -19.863 -3.487 15.972 1.00 97.19 83 ASP A C 1
ATOM 648 O O . ASP A 1 83 ? -20.944 -2.907 15.854 1.00 97.19 83 ASP A O 1
ATOM 652 N N . LEU A 1 84 ? -19.157 -3.845 14.893 1.00 97.25 84 LEU A N 1
ATOM 653 C CA . LEU A 1 84 ? -19.635 -3.681 13.521 1.00 97.25 84 LEU A CA 1
ATOM 654 C C . LEU A 1 84 ? -20.515 -4.877 13.107 1.00 97.25 84 LEU A C 1
ATOM 656 O O . LEU A 1 84 ? -20.332 -5.989 13.611 1.00 97.25 84 LEU A O 1
ATOM 660 N N . PRO A 1 85 ? -21.451 -4.709 12.148 1.00 97.38 85 PRO A N 1
ATOM 661 C CA . PRO A 1 85 ? -22.249 -5.822 11.639 1.00 97.38 85 PRO A CA 1
ATOM 662 C C . PRO A 1 85 ? -21.366 -6.987 11.178 1.00 97.38 85 PRO A C 1
ATOM 664 O O . PRO A 1 85 ? -20.387 -6.767 10.469 1.00 97.38 85 PRO A O 1
ATOM 667 N N . LEU A 1 86 ? -21.744 -8.231 11.489 1.00 94.25 86 LEU A N 1
ATOM 668 C CA . LEU A 1 86 ? -20.967 -9.427 11.109 1.00 94.25 86 LEU A CA 1
ATOM 669 C C . LEU A 1 86 ? -20.799 -9.606 9.590 1.00 94.25 86 LEU A C 1
ATOM 671 O O . LEU A 1 86 ? -19.942 -10.360 9.143 1.00 94.25 86 LEU A O 1
ATOM 675 N N . SER A 1 87 ? -21.619 -8.919 8.793 1.00 95.06 87 SER A N 1
ATOM 676 C CA . SER A 1 87 ? -21.504 -8.854 7.334 1.00 95.06 87 SER A CA 1
ATOM 677 C C . SER A 1 87 ? -20.445 -7.861 6.840 1.00 95.06 87 SER A C 1
ATOM 679 O O . SER A 1 87 ? -20.267 -7.725 5.631 1.00 95.06 87 SER A O 1
ATOM 681 N N . THR A 1 88 ? -19.793 -7.115 7.735 1.00 95.00 88 THR A N 1
ATOM 682 C CA . THR A 1 88 ? -18.781 -6.116 7.378 1.00 95.00 88 THR A CA 1
ATOM 683 C C . THR A 1 88 ? -17.537 -6.817 6.828 1.00 95.00 88 THR A C 1
ATOM 685 O O . THR A 1 88 ? -17.008 -7.709 7.495 1.00 95.00 88 THR A O 1
ATOM 688 N N . PRO A 1 89 ? -17.032 -6.429 5.642 1.00 93.69 89 PRO A N 1
ATOM 689 C CA . PRO A 1 89 ? -15.787 -6.973 5.115 1.00 93.69 89 PRO A CA 1
ATOM 690 C C . PRO A 1 89 ? -14.614 -6.716 6.082 1.00 93.69 89 PRO A C 1
ATOM 692 O O . PRO A 1 89 ? -14.385 -5.558 6.437 1.00 93.69 89 PRO A O 1
ATOM 695 N N . PRO A 1 90 ? -13.833 -7.743 6.470 1.00 94.06 90 PRO A N 1
ATOM 696 C CA . PRO A 1 90 ? -12.736 -7.613 7.439 1.00 94.06 90 PRO A CA 1
ATOM 697 C C . PRO A 1 90 ? -11.667 -6.582 7.071 1.00 94.06 90 PRO A C 1
ATOM 699 O O . PRO A 1 90 ? -11.042 -5.999 7.949 1.00 94.06 90 PRO A O 1
ATOM 702 N N . LEU A 1 91 ? -11.456 -6.364 5.771 1.00 93.12 91 LEU A N 1
ATOM 703 C CA . LEU A 1 91 ? -10.473 -5.423 5.225 1.00 93.12 91 LEU A CA 1
ATOM 704 C C . LEU A 1 91 ? -11.139 -4.196 4.578 1.00 93.12 91 LEU A C 1
ATOM 706 O O . LEU A 1 91 ? -10.535 -3.532 3.741 1.00 93.12 91 LEU A O 1
ATOM 710 N N . GLY A 1 92 ? -12.404 -3.934 4.917 1.00 92.12 92 GLY A N 1
ATOM 711 C CA . GLY A 1 92 ? -13.187 -2.834 4.362 1.00 92.12 92 GLY A CA 1
ATOM 712 C C . GLY A 1 92 ? -12.988 -1.499 5.082 1.00 92.12 92 GLY A C 1
ATOM 713 O O . GLY A 1 92 ? -12.433 -1.424 6.180 1.00 92.12 92 GLY A O 1
ATOM 714 N N . GLU A 1 93 ? -13.526 -0.445 4.472 1.00 92.31 93 GLU A N 1
ATOM 715 C CA . GLU A 1 93 ? -13.461 0.941 4.955 1.00 92.31 93 GLU A CA 1
ATOM 716 C C . GLU A 1 93 ? -14.013 1.103 6.379 1.00 92.31 93 GLU A C 1
ATOM 718 O O . GLU A 1 93 ? -13.343 1.675 7.229 1.00 92.31 93 GLU A O 1
ATOM 723 N N . ALA A 1 94 ? -15.163 0.498 6.698 1.00 94.38 94 ALA A N 1
ATOM 724 C CA . ALA A 1 94 ? -15.755 0.594 8.037 1.00 94.38 94 ALA A CA 1
ATOM 725 C C . ALA A 1 94 ? -14.827 0.071 9.153 1.00 94.38 94 ALA A C 1
ATOM 727 O O . ALA A 1 94 ? -14.801 0.624 10.255 1.00 94.38 94 ALA A O 1
ATOM 728 N N . VAL A 1 95 ? -14.049 -0.981 8.868 1.00 96.06 95 VAL A N 1
ATOM 729 C CA . VAL A 1 95 ? -13.041 -1.505 9.803 1.00 96.06 95 VAL A CA 1
ATOM 730 C C . VAL A 1 95 ? -11.875 -0.529 9.907 1.00 96.06 95 VAL A C 1
ATOM 732 O O . VAL A 1 95 ? -11.449 -0.209 11.015 1.00 96.06 95 VAL A O 1
ATOM 735 N N . SER A 1 96 ? -11.397 -0.012 8.774 1.00 95.38 96 SER A N 1
ATOM 736 C CA . SER A 1 96 ? -10.342 1.005 8.732 1.00 95.38 96 SER A CA 1
ATOM 737 C C . SER A 1 96 ? -10.707 2.241 9.563 1.00 95.38 96 SER A C 1
ATOM 739 O O . SER A 1 96 ? -9.960 2.622 10.463 1.00 95.38 96 SER A O 1
ATOM 741 N N . ASP A 1 97 ? -11.893 2.809 9.346 1.00 95.38 97 ASP A N 1
ATOM 742 C CA . ASP A 1 97 ? -12.403 3.989 10.050 1.00 95.38 97 ASP A CA 1
ATOM 743 C C . ASP A 1 97 ? -12.584 3.759 11.550 1.00 95.38 97 ASP A C 1
ATOM 745 O O . ASP A 1 97 ? -12.364 4.658 12.370 1.00 95.38 97 ASP A O 1
ATOM 749 N N . GLY A 1 98 ? -13.018 2.556 11.931 1.00 96.88 98 GLY A N 1
ATOM 750 C CA . GLY A 1 98 ? -13.119 2.165 13.330 1.00 96.88 98 GLY A CA 1
ATOM 751 C C . GLY A 1 98 ? -11.742 2.092 13.985 1.00 96.88 98 GLY A C 1
ATOM 752 O O . GLY A 1 98 ? -11.525 2.698 15.036 1.00 96.88 98 GLY A O 1
ATOM 753 N N . LEU A 1 99 ? -10.788 1.423 13.334 1.00 97.06 99 LEU A N 1
ATOM 754 C CA . LEU A 1 99 ? -9.419 1.295 13.829 1.00 97.06 99 LEU A CA 1
ATOM 755 C C . LEU A 1 99 ? -8.672 2.635 13.859 1.00 97.06 99 LEU A C 1
ATOM 757 O O . LEU A 1 99 ? -7.832 2.836 14.736 1.00 97.06 99 LEU A O 1
ATOM 761 N N . ALA A 1 100 ? -8.974 3.569 12.954 1.00 96.06 100 ALA A N 1
ATOM 762 C CA . ALA A 1 100 ? -8.379 4.906 12.928 1.00 96.06 100 ALA A CA 1
ATOM 763 C C . ALA A 1 100 ? -8.620 5.700 14.223 1.00 96.06 100 ALA A C 1
ATOM 765 O O . ALA A 1 100 ? -7.799 6.538 14.593 1.00 96.06 100 ALA A O 1
ATOM 766 N N . LYS A 1 101 ? -9.713 5.408 14.941 1.00 96.31 101 LYS A N 1
ATOM 767 C CA . LYS A 1 101 ? -10.080 6.060 16.211 1.00 96.31 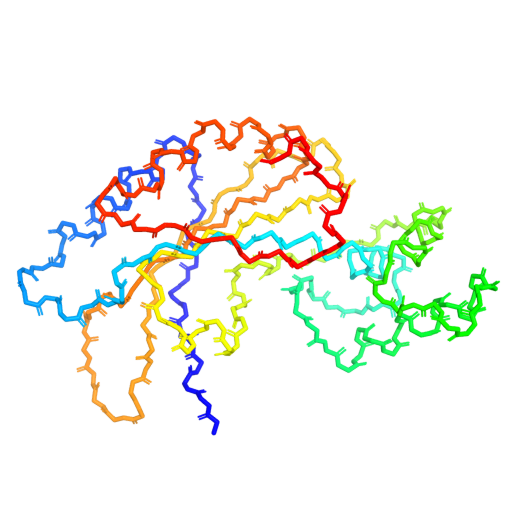101 LYS A CA 1
ATOM 768 C C . LYS A 1 101 ? -9.345 5.485 17.423 1.00 96.31 101 LYS A C 1
ATOM 770 O O . LYS A 1 101 ? -9.375 6.089 18.491 1.00 96.31 101 LYS A O 1
ATOM 775 N N . ILE A 1 102 ? -8.713 4.321 17.278 1.00 96.19 102 ILE A N 1
ATOM 776 C CA . ILE A 1 102 ? -7.954 3.670 18.348 1.00 96.19 102 ILE A CA 1
ATOM 777 C C . ILE A 1 102 ? -6.548 4.271 18.386 1.00 96.19 102 ILE A C 1
ATOM 779 O O . ILE A 1 102 ? -5.892 4.400 17.350 1.00 96.19 102 ILE A O 1
ATOM 783 N N . GLU A 1 103 ? -6.050 4.621 19.568 1.00 94.19 103 GLU A N 1
ATOM 784 C CA . GLU A 1 103 ? -4.665 5.071 19.724 1.00 94.19 103 GLU A CA 1
ATOM 785 C C . GLU A 1 103 ? -3.666 3.941 19.433 1.00 94.19 103 GLU A C 1
ATOM 787 O O . GLU A 1 103 ? -3.921 2.763 19.669 1.00 94.19 103 GLU A O 1
ATOM 792 N N . GLY A 1 104 ? -2.506 4.301 18.892 1.00 92.25 104 GLY A N 1
ATOM 793 C CA . GLY A 1 104 ? -1.474 3.339 18.529 1.00 92.25 104 GLY A CA 1
ATOM 794 C C . GLY A 1 104 ? -0.304 4.038 17.860 1.00 92.25 104 GLY A C 1
ATOM 795 O O . GLY A 1 104 ? -0.506 4.938 17.042 1.00 92.25 104 GLY A O 1
ATOM 796 N N . ASN A 1 105 ? 0.906 3.634 18.229 1.00 93.00 105 ASN A N 1
ATOM 797 C CA . ASN A 1 105 ? 2.163 4.217 17.765 1.00 93.00 105 ASN A CA 1
ATOM 798 C C . ASN A 1 105 ? 3.205 3.150 17.397 1.00 93.00 105 ASN A C 1
ATOM 800 O O . ASN A 1 105 ? 4.375 3.491 17.213 1.00 93.00 105 ASN A O 1
ATOM 804 N N . LYS A 1 106 ? 2.810 1.870 17.313 1.00 93.75 106 LYS A N 1
ATOM 805 C CA . LYS A 1 106 ? 3.728 0.827 16.858 1.00 93.75 106 LYS A CA 1
ATOM 806 C C . LYS A 1 106 ? 4.121 1.112 15.412 1.00 93.75 106 LYS A C 1
ATOM 808 O O . LYS A 1 106 ? 3.280 1.432 14.573 1.00 93.75 106 LYS A O 1
ATOM 813 N N . THR A 1 107 ? 5.410 0.991 15.140 1.00 89.12 107 THR A N 1
ATOM 814 C CA . THR A 1 107 ? 5.981 1.099 13.802 1.00 89.12 107 THR A CA 1
ATOM 815 C C . THR A 1 107 ? 6.456 -0.274 13.352 1.00 89.12 107 THR A C 1
ATOM 817 O O . THR A 1 107 ? 6.815 -1.121 14.169 1.00 89.12 107 THR A O 1
ATOM 820 N N . SER A 1 108 ? 6.433 -0.498 12.044 1.00 92.38 108 SER A N 1
ATOM 821 C CA . SER A 1 108 ? 6.945 -1.713 11.422 1.00 92.38 108 SER A CA 1
ATOM 822 C C . SER A 1 108 ? 7.515 -1.382 10.051 1.00 92.38 108 SER A C 1
ATOM 824 O O . SER A 1 108 ? 7.230 -0.313 9.497 1.00 92.38 108 SER A O 1
ATOM 826 N N . ASP A 1 109 ? 8.306 -2.302 9.513 1.00 91.94 109 ASP A N 1
ATOM 827 C CA . ASP A 1 109 ? 8.800 -2.203 8.150 1.00 91.94 109 ASP A CA 1
ATOM 828 C C . ASP A 1 109 ? 7.624 -2.194 7.170 1.00 91.94 109 ASP A C 1
ATOM 830 O O . ASP A 1 109 ? 6.656 -2.947 7.297 1.00 91.94 109 ASP A O 1
ATOM 834 N N . ASP A 1 110 ? 7.712 -1.329 6.167 1.00 92.25 110 ASP A N 1
ATOM 835 C CA . ASP A 1 110 ? 6.758 -1.290 5.069 1.00 92.25 110 ASP A CA 1
ATOM 836 C C . ASP A 1 110 ? 7.422 -1.931 3.853 1.00 92.25 110 ASP A C 1
ATOM 838 O O . ASP A 1 110 ? 8.400 -1.417 3.301 1.00 92.25 110 ASP A O 1
ATOM 842 N N . LEU A 1 111 ? 6.905 -3.088 3.453 1.00 91.50 111 LEU A N 1
ATOM 843 C CA . LEU A 1 111 ? 7.419 -3.910 2.361 1.00 91.50 111 LEU A CA 1
ATOM 844 C C . LEU A 1 111 ? 6.432 -3.972 1.186 1.00 91.50 111 LEU A C 1
ATOM 846 O O . LEU A 1 111 ? 6.616 -4.778 0.268 1.00 91.50 111 LEU A O 1
ATOM 850 N N . ARG A 1 112 ? 5.405 -3.107 1.177 1.00 91.62 112 ARG A N 1
ATOM 851 C CA . ARG A 1 112 ? 4.502 -2.942 0.028 1.00 91.62 112 ARG A CA 1
ATOM 852 C C . ARG A 1 112 ? 5.301 -2.585 -1.217 1.00 91.62 112 ARG A C 1
ATOM 854 O O . ARG A 1 112 ? 6.198 -1.742 -1.151 1.00 91.62 112 ARG A O 1
ATOM 861 N N . GLY A 1 113 ? 4.990 -3.246 -2.327 1.00 86.69 113 GLY A N 1
ATOM 862 C CA . GLY A 1 113 ? 5.721 -3.131 -3.590 1.00 86.69 113 GLY A CA 1
ATOM 863 C C . GLY A 1 113 ? 7.055 -3.885 -3.639 1.00 86.69 113 GLY A C 1
ATOM 864 O O . GLY A 1 113 ? 7.613 -4.035 -4.718 1.00 86.69 113 GLY A O 1
ATOM 865 N N . GLN A 1 114 ? 7.550 -4.410 -2.513 1.00 85.00 114 GLN A N 1
ATOM 866 C CA . GLN A 1 114 ? 8.672 -5.362 -2.488 1.00 85.00 114 GLN A CA 1
ATOM 867 C C . GLN A 1 114 ? 8.173 -6.817 -2.485 1.00 85.00 114 GLN A C 1
ATOM 869 O O . GLN A 1 114 ? 8.857 -7.722 -2.949 1.00 85.00 114 GLN A O 1
ATOM 874 N N . HIS A 1 115 ? 6.951 -7.044 -1.999 1.00 79.81 115 HIS A N 1
ATOM 875 C CA . HIS A 1 115 ? 6.253 -8.321 -2.117 1.00 79.81 115 HIS A CA 1
ATOM 876 C C . HIS A 1 115 ? 5.148 -8.174 -3.157 1.00 79.81 115 HIS A C 1
ATOM 878 O O . HIS A 1 115 ? 4.132 -7.523 -2.914 1.00 79.81 115 HIS A O 1
ATOM 884 N N . VAL A 1 116 ? 5.374 -8.746 -4.337 1.00 75.44 116 VAL A N 1
ATOM 885 C CA . VAL A 1 116 ? 4.407 -8.737 -5.437 1.00 75.44 116 VAL A CA 1
ATOM 886 C C . VAL A 1 116 ? 3.582 -10.017 -5.373 1.00 75.44 116 VAL A C 1
ATOM 888 O O . VAL A 1 116 ? 4.138 -11.110 -5.262 1.00 75.44 116 VAL A O 1
ATOM 891 N N . ASP A 1 117 ? 2.260 -9.883 -5.459 1.00 76.75 117 ASP A N 1
ATOM 892 C CA . ASP A 1 117 ? 1.343 -11.022 -5.494 1.00 76.75 117 ASP A CA 1
ATOM 893 C C . ASP A 1 117 ? 1.690 -11.981 -6.651 1.00 76.75 117 ASP A C 1
ATOM 895 O O . ASP A 1 117 ? 2.012 -11.555 -7.764 1.00 76.75 117 ASP A O 1
ATOM 899 N N . GLY A 1 118 ? 1.617 -13.292 -6.407 1.00 74.44 118 GLY A N 1
ATOM 900 C CA . GLY A 1 118 ? 1.928 -14.306 -7.416 1.00 74.44 118 GLY A CA 1
ATOM 901 C C . GLY A 1 118 ? 1.050 -14.205 -8.671 1.00 74.44 118 GLY A C 1
ATOM 902 O O . GLY A 1 118 ? 1.531 -14.464 -9.775 1.00 74.44 118 GLY A O 1
ATOM 903 N N . ALA A 1 119 ? -0.210 -13.783 -8.528 1.00 78.56 119 ALA A N 1
ATOM 904 C CA . ALA A 1 119 ? -1.119 -13.556 -9.647 1.00 78.56 119 ALA A CA 1
ATOM 905 C C . ALA A 1 119 ? -0.654 -12.386 -10.523 1.00 78.56 119 ALA A C 1
ATOM 907 O O . ALA A 1 119 ? -0.713 -12.486 -11.746 1.00 78.56 119 ALA A O 1
ATOM 908 N N . LEU A 1 120 ? -0.123 -11.317 -9.922 1.00 79.50 120 LEU A N 1
ATOM 909 C CA . LEU A 1 120 ? 0.474 -10.214 -10.675 1.00 79.50 120 LEU A CA 1
ATOM 910 C C . LEU A 1 120 ? 1.779 -10.592 -11.343 1.00 79.50 120 LEU A C 1
ATOM 912 O O . LEU A 1 120 ? 2.017 -10.250 -12.498 1.00 79.50 120 LEU A O 1
ATOM 916 N N . SER A 1 121 ? 2.633 -11.283 -10.593 1.00 75.94 121 SER A N 1
ATOM 917 C CA . SER A 1 121 ? 3.905 -11.780 -11.091 1.00 75.94 121 SER A CA 1
ATOM 918 C C . SER A 1 121 ? 3.704 -12.629 -12.347 1.00 75.94 121 SER A C 1
ATOM 920 O O . SER A 1 121 ? 4.448 -12.481 -13.317 1.00 75.94 121 SER A O 1
ATOM 922 N N . ALA A 1 122 ? 2.658 -13.461 -12.367 1.00 77.31 122 ALA A N 1
ATOM 923 C CA . ALA A 1 122 ? 2.313 -14.295 -13.511 1.00 77.31 122 ALA A CA 1
ATOM 924 C C . ALA A 1 122 ? 1.951 -13.491 -14.773 1.00 77.31 122 ALA A C 1
ATOM 926 O O . ALA A 1 122 ? 2.150 -13.999 -15.876 1.00 77.31 122 ALA A O 1
ATOM 927 N N . LEU A 1 123 ? 1.482 -12.243 -14.636 1.00 79.19 123 LEU A N 1
ATOM 928 C CA . LEU A 1 123 ? 1.204 -11.354 -15.770 1.00 79.19 123 LEU A CA 1
ATOM 929 C C . LEU A 1 123 ? 2.483 -10.795 -16.416 1.00 79.19 123 LEU A C 1
ATOM 931 O O . LEU A 1 123 ? 2.419 -10.294 -17.537 1.00 79.19 123 LEU A O 1
ATOM 935 N N . ARG A 1 124 ? 3.631 -10.884 -15.723 1.00 78.44 124 ARG A N 1
ATOM 936 C CA . ARG A 1 124 ? 4.966 -10.483 -16.211 1.00 78.44 124 ARG A CA 1
ATOM 937 C C . ARG A 1 124 ? 4.990 -9.091 -16.892 1.00 78.44 124 ARG A C 1
ATOM 939 O O . ARG A 1 124 ? 5.446 -8.976 -18.036 1.00 78.44 124 ARG A O 1
ATOM 946 N N . PRO A 1 125 ? 4.485 -8.037 -16.221 1.00 84.88 125 PRO A N 1
ATOM 947 C CA . PRO A 1 125 ? 4.486 -6.669 -16.746 1.00 84.88 125 PRO A CA 1
ATOM 948 C C . PRO A 1 125 ? 5.901 -6.131 -16.971 1.00 84.88 125 PRO A C 1
ATOM 950 O O . PRO A 1 125 ? 6.807 -6.372 -16.179 1.00 84.88 125 PRO A O 1
ATOM 953 N N . ARG A 1 126 ? 6.092 -5.286 -17.981 1.00 85.44 126 ARG A N 1
ATOM 954 C CA . ARG A 1 126 ? 7.375 -4.609 -18.213 1.00 85.44 126 ARG A CA 1
ATOM 955 C C . ARG A 1 126 ? 7.811 -3.721 -17.054 1.00 85.44 126 ARG A C 1
ATOM 957 O O . ARG A 1 126 ? 9.006 -3.633 -16.769 1.00 85.44 126 ARG A O 1
ATOM 964 N N . ARG A 1 127 ? 6.840 -3.093 -16.396 1.00 88.38 127 ARG A N 1
ATOM 965 C CA . ARG A 1 127 ? 7.031 -2.219 -15.241 1.00 88.38 127 ARG A CA 1
ATOM 966 C C . ARG A 1 127 ? 5.883 -2.382 -14.256 1.00 88.38 127 ARG A C 1
ATOM 968 O O . ARG A 1 127 ? 4.719 -2.322 -14.652 1.00 88.38 127 ARG A O 1
ATOM 975 N N . LEU A 1 128 ? 6.220 -2.556 -12.986 1.00 90.44 128 LEU A N 1
ATOM 976 C CA . LEU A 1 128 ? 5.296 -2.535 -11.853 1.00 90.44 128 LEU A CA 1
ATOM 977 C C . LEU A 1 128 ? 5.492 -1.231 -11.093 1.00 90.44 128 LEU A C 1
ATOM 979 O O . LEU A 1 128 ? 6.585 -0.986 -10.598 1.00 90.44 128 LEU A O 1
ATOM 983 N N . ILE A 1 129 ? 4.455 -0.409 -10.966 1.00 92.44 129 ILE A N 1
ATOM 984 C CA . ILE A 1 129 ? 4.509 0.808 -10.147 1.00 92.44 129 ILE A CA 1
ATOM 985 C C . ILE A 1 129 ? 3.551 0.649 -8.978 1.00 92.44 129 ILE A C 1
ATOM 987 O O . ILE A 1 129 ? 2.341 0.682 -9.165 1.00 92.44 129 ILE A O 1
ATOM 991 N N . THR A 1 130 ? 4.072 0.494 -7.766 1.00 93.25 130 THR A N 1
ATOM 992 C CA . THR A 1 130 ? 3.249 0.430 -6.554 1.00 93.25 130 THR A CA 1
ATOM 993 C C . THR A 1 130 ? 3.068 1.822 -5.966 1.00 93.25 130 THR A C 1
ATOM 995 O O . THR A 1 130 ? 4.047 2.493 -5.648 1.00 93.25 130 THR A O 1
ATOM 998 N N . LEU A 1 131 ? 1.818 2.235 -5.782 1.00 93.62 131 LEU A N 1
ATOM 999 C CA . LEU A 1 131 ? 1.412 3.444 -5.076 1.00 93.62 131 LEU A CA 1
ATOM 1000 C C . LEU A 1 131 ? 0.971 3.048 -3.663 1.00 93.62 131 LEU A C 1
ATOM 1002 O O . LEU A 1 131 ? -0.087 2.449 -3.475 1.00 93.62 131 LEU A O 1
ATOM 1006 N N . ALA A 1 132 ? 1.802 3.357 -2.672 1.00 94.25 132 ALA A N 1
ATOM 1007 C CA . ALA A 1 132 ? 1.639 2.926 -1.288 1.00 94.25 132 ALA A CA 1
ATOM 1008 C C . ALA A 1 132 ? 1.418 4.143 -0.369 1.00 94.25 132 ALA A C 1
ATOM 1010 O O . ALA A 1 132 ? 2.369 4.648 0.242 1.00 94.25 132 ALA A O 1
ATOM 1011 N N . PRO A 1 133 ? 0.184 4.664 -0.257 1.00 94.75 133 PRO A N 1
ATOM 1012 C CA . PRO A 1 133 ? -0.089 5.772 0.646 1.00 94.75 133 PRO A CA 1
ATOM 1013 C C . PRO A 1 133 ? 0.108 5.337 2.108 1.00 94.75 133 PRO A C 1
ATOM 1015 O O . PRO A 1 133 ? -0.100 4.179 2.478 1.00 94.75 133 PRO A O 1
ATOM 1018 N N . SER A 1 134 ? 0.546 6.265 2.949 1.00 94.56 134 SER A N 1
ATOM 1019 C CA . SER A 1 134 ? 0.802 6.043 4.375 1.00 94.56 134 SER A CA 1
ATOM 1020 C C . SER A 1 134 ? -0.256 6.723 5.237 1.00 94.56 134 SER A C 1
ATOM 1022 O O . SER A 1 134 ? -0.721 7.806 4.887 1.00 94.56 134 SER A O 1
ATOM 1024 N N . LEU A 1 135 ? -0.585 6.119 6.386 1.00 94.56 135 LEU A N 1
ATOM 1025 C CA . LEU A 1 135 ? -1.478 6.730 7.383 1.00 94.56 135 LEU A CA 1
ATOM 1026 C C . LEU A 1 135 ? -0.974 8.086 7.888 1.00 94.56 135 LEU A C 1
ATOM 1028 O O . LEU A 1 135 ? -1.779 8.946 8.230 1.00 94.56 135 LEU A O 1
ATOM 1032 N N . ASP A 1 136 ? 0.346 8.273 7.945 1.00 92.88 136 ASP A N 1
ATOM 1033 C CA . ASP A 1 136 ? 0.959 9.563 8.249 1.00 92.88 136 ASP A CA 1
ATOM 1034 C C . ASP A 1 136 ? 0.935 10.465 6.998 1.00 92.88 136 ASP A C 1
ATOM 1036 O O . ASP A 1 136 ? 1.711 10.234 6.060 1.00 92.88 136 ASP A O 1
ATOM 1040 N N . PRO A 1 137 ? 0.093 11.518 6.966 1.00 89.94 137 PRO A N 1
ATOM 1041 C CA . PRO A 1 137 ? -0.008 12.408 5.814 1.00 89.94 137 PRO A CA 1
ATOM 1042 C C . PRO A 1 137 ? 1.240 13.279 5.622 1.00 89.94 137 PRO A C 1
ATOM 1044 O O . PRO A 1 137 ? 1.414 13.852 4.547 1.00 89.94 137 PRO A O 1
ATOM 1047 N N . THR A 1 138 ? 2.096 13.391 6.643 1.00 92.69 138 THR A N 1
ATOM 1048 C CA . THR A 1 138 ? 3.322 14.199 6.620 1.00 92.69 138 THR A CA 1
ATOM 1049 C C . THR A 1 138 ? 4.537 13.423 6.122 1.00 92.69 138 THR A C 1
ATOM 1051 O O . THR A 1 138 ? 5.576 14.027 5.848 1.00 92.69 138 THR A O 1
ATOM 1054 N N . ARG A 1 139 ? 4.412 12.099 5.945 1.00 93.56 139 ARG A N 1
ATOM 1055 C CA . ARG A 1 139 ? 5.499 11.254 5.449 1.00 93.56 139 ARG A CA 1
ATOM 1056 C C . ARG A 1 139 ? 5.939 11.718 4.061 1.00 93.56 139 ARG A C 1
ATOM 1058 O O . ARG A 1 139 ? 5.141 11.757 3.121 1.00 93.56 139 ARG A O 1
ATOM 1065 N N . SER A 1 140 ? 7.224 12.042 3.934 1.00 93.44 140 SER A N 1
ATOM 1066 C CA . SER A 1 140 ? 7.844 12.410 2.661 1.00 93.44 140 SER A CA 1
ATOM 1067 C C . SER A 1 140 ? 7.739 11.280 1.638 1.00 93.44 140 SER A C 1
ATOM 1069 O O . SER A 1 140 ? 7.655 10.109 2.009 1.00 93.44 140 SER A O 1
ATOM 1071 N N . LEU A 1 141 ? 7.802 11.628 0.352 1.00 93.00 141 LEU A N 1
ATOM 1072 C CA . LEU A 1 141 ? 7.814 10.638 -0.717 1.00 93.00 141 LEU A CA 1
ATOM 1073 C C . LEU A 1 141 ? 9.128 9.845 -0.694 1.00 93.00 141 LEU A C 1
ATOM 1075 O O . LEU A 1 141 ? 10.206 10.387 -0.924 1.00 93.00 141 LEU A O 1
ATOM 1079 N N . GLU A 1 142 ? 9.010 8.555 -0.428 1.00 93.00 142 GLU A N 1
ATOM 1080 C CA . GLU A 1 142 ? 10.032 7.534 -0.588 1.00 93.00 142 GLU A CA 1
ATOM 1081 C C . GLU A 1 142 ? 9.862 6.896 -1.971 1.00 93.00 142 GLU A C 1
ATOM 1083 O O . GLU A 1 142 ? 8.740 6.604 -2.402 1.00 93.00 142 GLU A O 1
ATOM 1088 N N . THR A 1 143 ? 10.970 6.693 -2.685 1.00 92.06 143 THR A N 1
ATOM 1089 C CA . THR A 1 143 ? 10.965 5.968 -3.956 1.00 92.06 143 THR A CA 1
ATOM 1090 C C . THR A 1 143 ? 11.984 4.845 -3.944 1.00 92.06 143 THR A C 1
ATOM 1092 O O . THR A 1 143 ? 13.156 5.067 -3.642 1.00 92.06 143 THR A O 1
ATOM 1095 N N . LEU A 1 144 ? 11.526 3.640 -4.274 1.00 91.75 144 LEU A N 1
ATOM 1096 C CA . LEU A 1 144 ? 12.358 2.446 -4.382 1.00 91.75 144 LEU A CA 1
ATOM 1097 C C . LEU A 1 144 ? 12.299 1.920 -5.810 1.00 91.75 144 LEU A C 1
ATOM 1099 O O . LEU A 1 144 ? 11.229 1.922 -6.418 1.00 91.75 144 LEU A O 1
ATOM 1103 N N . VAL A 1 145 ? 13.429 1.440 -6.322 1.00 90.19 145 VAL A N 1
ATOM 1104 C CA . VAL A 1 145 ? 13.514 0.817 -7.645 1.00 90.19 145 VAL A CA 1
ATOM 1105 C C . VAL A 1 145 ? 14.246 -0.514 -7.547 1.00 90.19 145 VAL A C 1
ATOM 1107 O O . VAL A 1 145 ? 15.262 -0.618 -6.864 1.00 90.19 145 VAL A O 1
ATOM 1110 N N . ALA A 1 146 ? 13.747 -1.533 -8.237 1.00 84.56 146 ALA A N 1
ATOM 1111 C CA . ALA A 1 146 ? 14.406 -2.828 -8.353 1.00 84.56 146 ALA A CA 1
ATOM 1112 C C . ALA A 1 146 ? 14.192 -3.413 -9.750 1.00 84.56 146 ALA A C 1
ATOM 1114 O O . ALA A 1 146 ? 13.130 -3.244 -10.342 1.00 84.56 146 ALA A O 1
ATOM 1115 N N . ALA A 1 147 ? 15.173 -4.152 -10.260 1.00 81.50 147 ALA A N 1
ATOM 1116 C CA . ALA A 1 147 ? 14.939 -5.067 -11.371 1.00 81.50 147 ALA A CA 1
ATOM 1117 C C . ALA A 1 147 ? 14.389 -6.395 -10.838 1.00 81.50 147 ALA A C 1
ATOM 1119 O O . ALA A 1 147 ? 14.693 -6.796 -9.708 1.00 81.50 147 ALA A O 1
ATOM 1120 N N . TYR A 1 148 ? 13.611 -7.097 -11.658 1.00 75.69 148 TYR A N 1
ATOM 1121 C CA . TYR A 1 148 ? 13.108 -8.417 -11.308 1.00 75.69 148 TYR A CA 1
ATOM 1122 C C . TYR A 1 148 ? 13.228 -9.408 -12.465 1.00 75.69 148 TYR A C 1
ATOM 1124 O O . TYR A 1 148 ? 13.100 -9.061 -13.642 1.00 75.69 148 TYR A O 1
ATOM 1132 N N . CYS A 1 149 ? 13.434 -10.675 -12.105 1.00 69.19 149 CYS A N 1
ATOM 1133 C CA . CYS A 1 149 ? 13.437 -11.801 -13.031 1.00 69.19 149 CYS A CA 1
ATOM 1134 C C . CYS A 1 149 ? 12.571 -12.927 -12.443 1.00 69.19 149 CYS A C 1
ATOM 1136 O O . CYS A 1 149 ? 12.770 -13.288 -11.278 1.00 69.19 149 CYS A O 1
ATOM 1138 N N . PRO A 1 150 ? 11.613 -13.507 -13.191 1.00 55.69 150 PRO A N 1
ATOM 1139 C CA . PRO A 1 150 ? 11.074 -14.804 -12.831 1.00 55.69 150 PRO A CA 1
ATOM 1140 C C . PRO A 1 150 ? 12.212 -15.815 -12.986 1.00 55.69 150 PRO A C 1
ATOM 1142 O O . PRO A 1 150 ? 12.709 -16.024 -14.091 1.00 55.69 150 PRO A O 1
ATOM 1145 N N . LEU A 1 151 ? 12.658 -16.413 -11.882 1.00 50.34 151 LEU A N 1
ATOM 1146 C CA . LEU A 1 151 ? 13.594 -17.531 -11.952 1.00 50.34 151 LEU A CA 1
ATOM 1147 C C . LEU A 1 151 ? 12.922 -18.667 -12.746 1.00 50.34 151 LEU A C 1
ATOM 1149 O O . LEU A 1 151 ? 11.824 -19.089 -12.367 1.00 50.34 151 LEU A O 1
ATOM 1153 N N . PRO A 1 152 ? 13.528 -19.186 -13.827 1.00 46.94 152 PRO A N 1
ATOM 1154 C CA . PRO A 1 152 ? 13.234 -20.546 -14.241 1.00 46.94 152 PRO A CA 1
ATOM 1155 C C . PRO A 1 152 ? 13.809 -21.491 -13.176 1.00 46.94 152 PRO A C 1
ATOM 1157 O O . PRO A 1 152 ? 14.889 -21.237 -12.645 1.00 46.94 152 PRO A O 1
ATOM 1160 N N . GLU A 1 153 ? 13.115 -22.589 -12.863 1.00 44.44 153 GLU A N 1
ATOM 1161 C CA . GLU A 1 153 ? 13.630 -23.609 -11.929 1.00 44.44 153 GLU A CA 1
ATOM 1162 C C . GLU A 1 153 ? 14.968 -24.223 -12.396 1.00 44.44 153 GLU A C 1
ATOM 1164 O O . GLU A 1 153 ? 15.689 -24.801 -11.588 1.00 44.44 153 GLU A O 1
ATOM 1169 N N . GLU A 1 154 ? 15.366 -24.035 -13.660 1.00 37.69 154 GLU A N 1
ATOM 1170 C CA . GLU A 1 154 ? 16.648 -24.487 -14.198 1.00 37.69 154 GLU A CA 1
ATOM 1171 C C . GLU A 1 154 ? 17.218 -23.474 -15.211 1.00 37.69 154 GLU A C 1
ATOM 1173 O O . GLU A 1 154 ? 16.603 -23.192 -16.237 1.00 37.69 154 GLU A O 1
ATOM 1178 N N . GLY A 1 155 ? 18.428 -22.961 -14.954 1.00 37.84 155 GLY A N 1
ATOM 1179 C CA . GLY A 1 155 ? 19.257 -22.266 -15.952 1.00 37.84 155 GLY A CA 1
ATOM 1180 C C . GLY A 1 155 ? 19.396 -20.753 -15.753 1.00 37.84 155 GLY A C 1
ATOM 1181 O O . GLY A 1 155 ? 18.448 -19.991 -15.908 1.00 37.84 155 GLY A O 1
ATOM 1182 N N . GLY A 1 156 ? 20.616 -20.314 -15.427 1.00 45.84 156 GLY A N 1
ATOM 1183 C CA . GLY A 1 156 ? 20.959 -18.909 -15.212 1.00 45.84 156 GLY A CA 1
ATOM 1184 C C . GLY A 1 156 ? 20.907 -18.044 -16.477 1.00 45.84 156 GLY A C 1
ATOM 1185 O O . GLY A 1 156 ? 21.275 -18.481 -17.565 1.00 45.84 156 GLY A O 1
ATOM 1186 N N . GLY A 1 157 ? 20.511 -16.783 -16.296 1.00 41.72 157 GLY A N 1
ATOM 1187 C CA . GLY A 1 157 ? 20.573 -15.735 -17.311 1.00 41.72 157 GLY A CA 1
ATOM 1188 C C . GLY A 1 157 ? 20.396 -14.349 -16.687 1.00 41.72 157 GLY A C 1
ATOM 1189 O O . GLY A 1 157 ? 19.452 -14.107 -15.943 1.00 41.72 157 GLY A O 1
ATOM 1190 N N . THR A 1 158 ? 21.331 -13.446 -16.974 1.00 45.31 158 THR A N 1
ATOM 1191 C CA . THR A 1 158 ? 21.406 -12.045 -16.527 1.00 45.31 158 THR A CA 1
ATOM 1192 C C . THR A 1 158 ? 20.530 -11.121 -17.385 1.00 45.31 158 THR A C 1
ATOM 1194 O O . THR A 1 158 ? 21.040 -10.160 -17.949 1.00 45.31 158 THR A O 1
ATOM 1197 N N . VAL A 1 159 ? 19.244 -11.438 -17.552 1.00 53.53 159 VAL A N 1
ATOM 1198 C CA . VAL A 1 159 ? 18.317 -10.658 -18.398 1.00 53.53 159 VAL A CA 1
ATOM 1199 C C . VAL A 1 159 ? 17.259 -10.026 -17.505 1.00 53.53 159 VAL A C 1
ATOM 1201 O O . VAL A 1 159 ? 16.532 -10.766 -16.838 1.00 53.53 159 VAL A O 1
ATOM 1204 N N . ALA A 1 160 ? 17.153 -8.693 -17.462 1.00 54.25 160 ALA A N 1
ATOM 1205 C CA . ALA A 1 160 ? 16.100 -8.052 -16.681 1.00 54.25 160 ALA A CA 1
ATOM 1206 C C . ALA A 1 160 ? 14.749 -8.379 -17.330 1.00 54.25 160 ALA A C 1
ATOM 1208 O O . ALA A 1 160 ? 14.496 -8.076 -18.492 1.00 54.25 160 ALA A O 1
ATOM 1209 N N . CYS A 1 161 ? 13.861 -9.043 -16.591 1.00 68.56 161 CYS A N 1
ATOM 1210 C CA . CYS A 1 161 ? 12.546 -9.402 -17.127 1.00 68.56 161 CYS A CA 1
ATOM 1211 C C . CYS A 1 161 ? 11.494 -8.332 -16.845 1.00 68.56 161 CYS A C 1
ATOM 1213 O O . CYS A 1 161 ? 10.375 -8.458 -17.324 1.00 68.56 161 CYS A O 1
ATOM 1215 N N . GLY A 1 162 ? 11.836 -7.309 -16.066 1.00 81.06 162 GLY A N 1
ATOM 1216 C CA . GLY A 1 162 ? 10.993 -6.172 -15.743 1.00 81.06 162 GLY A CA 1
ATOM 1217 C C . GLY A 1 162 ? 11.615 -5.331 -14.632 1.00 81.06 162 GLY A C 1
ATOM 1218 O O . GLY A 1 162 ? 12.637 -5.696 -14.042 1.00 81.06 162 GLY A O 1
ATOM 1219 N N . ASP A 1 163 ? 10.987 -4.197 -14.349 1.00 85.62 163 ASP A N 1
ATOM 1220 C CA . ASP A 1 163 ? 11.360 -3.329 -13.238 1.00 85.62 163 ASP A CA 1
ATOM 1221 C C . ASP A 1 163 ? 10.173 -3.066 -12.304 1.00 85.62 163 ASP A C 1
ATOM 1223 O O . ASP A 1 163 ? 9.004 -3.182 -12.683 1.00 85.62 163 ASP A O 1
ATOM 1227 N N . VAL A 1 164 ? 10.494 -2.777 -11.049 1.00 88.56 164 VAL A N 1
ATOM 1228 C CA . VAL A 1 164 ? 9.555 -2.380 -10.009 1.00 88.56 164 VAL A CA 1
ATOM 1229 C C . VAL A 1 164 ? 9.942 -0.993 -9.535 1.00 88.56 164 VAL A C 1
ATOM 1231 O O . VAL A 1 164 ? 11.099 -0.746 -9.204 1.00 88.56 164 VAL A O 1
ATOM 1234 N N . VAL A 1 165 ? 8.955 -0.114 -9.456 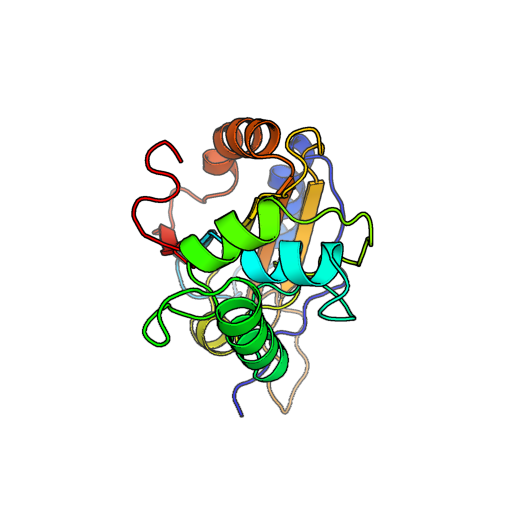1.00 92.12 165 VAL A N 1
ATOM 1235 C CA . VAL A 1 165 ? 9.032 1.193 -8.820 1.00 92.12 165 VAL A CA 1
ATOM 1236 C C . VAL A 1 165 ? 8.016 1.215 -7.685 1.00 92.12 165 VAL A C 1
ATOM 1238 O O . VAL A 1 165 ? 6.858 0.849 -7.868 1.00 92.12 165 VAL A O 1
ATOM 1241 N N . VAL A 1 166 ? 8.420 1.657 -6.503 1.00 93.06 166 VAL A N 1
ATOM 1242 C CA . VAL A 1 166 ? 7.517 1.863 -5.366 1.00 93.06 166 VAL A CA 1
ATOM 1243 C C . VAL A 1 166 ? 7.524 3.339 -5.024 1.00 93.06 166 VAL A C 1
ATOM 1245 O O . VAL A 1 166 ? 8.580 3.885 -4.726 1.00 93.06 166 VAL A O 1
ATOM 1248 N N . LEU A 1 167 ? 6.355 3.971 -5.048 1.00 93.94 167 LEU A N 1
ATOM 1249 C CA . LEU A 1 167 ? 6.121 5.326 -4.565 1.00 93.94 167 LEU A CA 1
ATOM 1250 C C . LEU A 1 167 ? 5.340 5.231 -3.258 1.00 93.94 167 LEU A C 1
ATOM 1252 O O . LEU A 1 167 ? 4.186 4.800 -3.246 1.00 93.94 167 LEU A O 1
ATOM 1256 N N . ARG A 1 168 ? 5.968 5.624 -2.151 1.00 93.81 168 ARG A N 1
ATOM 1257 C CA . ARG A 1 168 ? 5.381 5.518 -0.814 1.00 93.81 168 ARG A CA 1
ATOM 1258 C C . ARG A 1 168 ? 5.468 6.841 -0.082 1.00 93.81 168 ARG A C 1
ATOM 1260 O O . ARG A 1 168 ? 6.513 7.471 -0.064 1.00 93.81 168 ARG A O 1
ATOM 1267 N N . GLY A 1 169 ? 4.396 7.257 0.569 1.00 94.38 169 GLY A N 1
ATOM 1268 C CA . GLY A 1 169 ? 4.413 8.482 1.365 1.00 94.38 169 GLY A CA 1
ATOM 1269 C C . GLY A 1 169 ? 3.024 8.887 1.815 1.00 94.38 169 GLY A C 1
ATOM 1270 O O . GLY A 1 169 ? 2.050 8.184 1.551 1.00 94.38 169 GLY A O 1
ATOM 1271 N N . GLY A 1 170 ? 2.927 10.023 2.495 1.00 94.12 170 GLY A N 1
ATOM 1272 C CA . GLY A 1 170 ? 1.639 10.625 2.812 1.00 94.12 170 GLY A CA 1
ATOM 1273 C C . GLY A 1 170 ? 0.902 11.024 1.533 1.00 94.12 170 GLY A C 1
ATOM 1274 O O . GLY A 1 170 ? 1.522 11.302 0.504 1.00 94.12 170 GLY A O 1
ATOM 1275 N N . THR A 1 171 ? -0.428 11.082 1.585 1.00 89.62 171 THR A N 1
ATOM 1276 C CA . THR A 1 171 ? -1.278 11.332 0.407 1.00 89.62 171 THR A CA 1
ATOM 1277 C C . THR A 1 171 ? -0.876 12.589 -0.374 1.00 89.62 171 THR A C 1
ATOM 1279 O O . THR A 1 171 ? -0.885 12.574 -1.601 1.00 89.62 171 THR A O 1
ATOM 1282 N N . GLY A 1 172 ? -0.471 13.667 0.310 1.00 90.44 172 GLY A N 1
ATOM 1283 C CA . GLY A 1 172 ? 0.008 14.890 -0.346 1.00 90.44 172 GLY A CA 1
ATOM 1284 C C . GLY A 1 172 ? 1.310 14.679 -1.126 1.00 90.44 172 GLY A C 1
ATOM 1285 O O . GLY A 1 172 ? 1.399 15.048 -2.294 1.00 90.44 172 GLY A O 1
ATOM 1286 N N . ALA A 1 173 ? 2.295 14.023 -0.510 1.00 91.81 173 ALA A N 1
ATOM 1287 C CA . ALA A 1 173 ? 3.570 13.710 -1.151 1.00 91.81 173 ALA A CA 1
ATOM 1288 C C . ALA A 1 173 ? 3.393 12.739 -2.331 1.00 91.81 173 ALA A C 1
ATOM 1290 O O . ALA A 1 173 ? 4.040 12.894 -3.365 1.00 91.81 173 ALA A O 1
ATOM 1291 N N . LEU A 1 174 ? 2.474 11.776 -2.202 1.00 91.06 174 LEU A N 1
ATOM 1292 C CA . LEU A 1 174 ? 2.139 10.836 -3.268 1.00 91.06 174 LEU A CA 1
ATOM 1293 C C . LEU A 1 174 ? 1.469 11.542 -4.455 1.00 91.06 174 LEU A C 1
ATOM 1295 O O . LEU A 1 174 ? 1.874 11.316 -5.590 1.00 91.06 174 LEU A O 1
ATOM 1299 N N . LYS A 1 175 ? 0.517 12.454 -4.208 1.00 88.50 175 LYS A N 1
ATOM 1300 C CA . LYS A 1 175 ? -0.108 13.284 -5.257 1.00 88.50 175 LYS A CA 1
ATOM 1301 C C . LYS A 1 175 ? 0.911 14.126 -6.022 1.00 88.50 175 LYS A C 1
ATOM 1303 O O . LYS A 1 175 ? 0.837 14.214 -7.245 1.00 88.50 175 LYS A O 1
ATOM 1308 N N . GLU A 1 176 ? 1.882 14.718 -5.330 1.00 86.06 176 GLU A N 1
ATOM 1309 C CA . GLU A 1 176 ? 2.985 15.422 -5.993 1.00 86.06 176 GLU A CA 1
ATOM 1310 C C . GLU A 1 176 ? 3.854 14.459 -6.815 1.00 86.06 176 GLU A C 1
ATOM 1312 O O . GLU A 1 176 ? 4.140 14.736 -7.979 1.00 86.06 176 GLU A O 1
ATOM 1317 N N . GLY A 1 177 ? 4.194 13.289 -6.264 1.00 84.00 177 GLY A N 1
ATOM 1318 C CA . GLY A 1 177 ? 4.932 12.236 -6.969 1.00 84.00 177 GLY A CA 1
ATOM 1319 C C . GLY A 1 177 ? 4.226 11.715 -8.225 1.00 84.00 177 GLY A C 1
ATOM 1320 O O . GLY A 1 177 ? 4.882 11.402 -9.220 1.00 84.00 177 GLY A O 1
ATOM 1321 N N . LEU A 1 178 ? 2.892 11.691 -8.236 1.00 83.38 178 LEU A N 1
ATOM 1322 C CA . LEU A 1 178 ? 2.099 11.285 -9.397 1.00 83.38 178 LEU A CA 1
ATOM 1323 C C . LEU A 1 178 ? 2.197 12.256 -10.575 1.00 83.38 178 LEU A C 1
ATOM 1325 O O . LEU A 1 178 ? 2.043 11.836 -11.720 1.00 83.38 178 LEU A O 1
ATOM 1329 N N . LYS A 1 179 ? 2.549 13.528 -10.351 1.00 82.75 179 LYS A N 1
ATOM 1330 C CA . LYS A 1 179 ? 2.838 14.462 -11.457 1.00 82.75 179 LYS A CA 1
ATOM 1331 C C . LYS A 1 179 ? 4.031 13.993 -12.295 1.00 82.75 179 LYS A C 1
ATOM 1333 O O . LYS A 1 179 ? 4.076 14.235 -13.499 1.00 82.75 179 LYS A O 1
ATOM 1338 N N . THR A 1 180 ? 4.962 13.278 -11.669 1.00 80.94 180 THR A N 1
ATOM 1339 C CA . THR A 1 180 ? 6.130 12.640 -12.296 1.00 80.94 180 THR A CA 1
ATOM 1340 C C . THR A 1 180 ? 5.836 11.251 -12.874 1.00 80.94 180 THR A C 1
ATOM 1342 O O . THR A 1 180 ? 6.669 10.726 -13.607 1.00 80.94 180 THR A O 1
ATOM 1345 N N . LEU A 1 181 ? 4.654 10.670 -12.625 1.00 82.06 181 LEU A N 1
ATOM 1346 C CA . LEU A 1 181 ? 4.287 9.320 -13.076 1.00 82.06 181 LEU A CA 1
ATOM 1347 C C . LEU A 1 181 ? 4.342 9.168 -14.599 1.00 82.06 181 LEU A C 1
ATOM 1349 O O . LEU A 1 181 ? 4.755 8.124 -15.086 1.00 82.06 181 LEU A O 1
ATOM 1353 N N . LYS A 1 182 ? 3.989 10.216 -15.355 1.00 77.81 182 LYS A N 1
ATOM 1354 C CA . LYS A 1 182 ? 4.086 10.194 -16.824 1.00 77.81 182 LYS A CA 1
ATOM 1355 C C . LYS A 1 182 ? 5.506 9.918 -17.316 1.00 77.81 182 LYS A C 1
ATOM 1357 O O . LYS A 1 182 ? 5.663 9.234 -18.310 1.00 77.81 182 LYS A O 1
ATOM 1362 N N . LEU A 1 183 ? 6.530 10.399 -16.608 1.00 83.44 183 LEU A N 1
ATOM 1363 C CA . LEU A 1 183 ? 7.928 10.123 -16.961 1.00 83.44 183 LEU A CA 1
ATOM 1364 C C . LEU A 1 183 ? 8.329 8.673 -16.656 1.00 83.44 183 LEU A C 1
ATOM 1366 O O . LEU A 1 183 ? 9.324 8.182 -17.174 1.00 83.44 183 LEU A O 1
ATOM 1370 N N . LEU A 1 184 ? 7.572 7.998 -15.789 1.00 84.88 184 LEU A N 1
ATOM 1371 C CA . LEU A 1 184 ? 7.788 6.606 -15.411 1.00 84.88 184 LEU A CA 1
ATOM 1372 C C . LEU A 1 184 ? 6.994 5.634 -16.285 1.00 84.88 184 LEU A C 1
ATOM 1374 O O . LEU A 1 184 ? 7.160 4.429 -16.128 1.00 84.88 184 LEU A O 1
ATOM 1378 N N . LEU A 1 185 ? 6.138 6.108 -17.187 1.00 85.62 185 LEU A N 1
ATOM 1379 C CA . LEU A 1 185 ? 5.368 5.263 -18.092 1.00 85.62 185 LEU A CA 1
ATOM 1380 C C . LEU A 1 185 ? 5.905 5.463 -19.512 1.00 85.62 185 LEU A C 1
ATOM 1382 O O . LEU A 1 185 ? 5.803 6.569 -20.031 1.00 85.62 185 LEU A O 1
ATOM 1386 N N . PRO A 1 186 ? 6.495 4.434 -20.145 1.00 79.50 186 PRO A N 1
ATOM 1387 C CA . PRO A 1 186 ? 6.909 4.526 -21.539 1.00 79.50 186 PRO A CA 1
ATOM 1388 C C . PRO A 1 186 ? 5.695 4.764 -22.446 1.00 79.50 186 PRO A C 1
ATOM 1390 O O . PRO A 1 186 ? 4.720 4.014 -22.370 1.00 79.50 186 PRO A O 1
ATOM 1393 N N . ASP A 1 187 ? 5.769 5.768 -23.324 1.00 78.81 187 ASP A N 1
ATOM 1394 C CA . ASP A 1 187 ? 4.667 6.159 -24.222 1.00 78.81 187 ASP A CA 1
ATOM 1395 C C . ASP A 1 187 ? 4.233 5.024 -25.172 1.00 78.81 187 ASP A C 1
ATOM 1397 O O . ASP A 1 187 ? 3.086 4.966 -25.614 1.00 78.81 187 ASP A O 1
ATOM 1401 N N . GLU A 1 188 ? 5.146 4.104 -25.485 1.00 79.00 188 GLU A N 1
ATOM 1402 C CA . GLU A 1 188 ? 4.900 2.953 -26.358 1.00 79.00 188 GLU A CA 1
ATOM 1403 C C . GLU A 1 188 ? 4.138 1.792 -25.697 1.00 79.00 188 GLU A C 1
ATOM 1405 O O . GLU A 1 188 ? 3.732 0.862 -26.400 1.00 79.00 188 GLU A O 1
ATOM 1410 N N . LEU A 1 189 ? 3.937 1.810 -24.373 1.00 82.69 189 LEU A N 1
ATOM 1411 C CA . LEU A 1 189 ? 3.350 0.686 -23.643 1.00 82.69 189 LEU A CA 1
ATOM 1412 C C . LEU A 1 189 ? 1.956 1.023 -23.089 1.00 82.69 189 LEU A C 1
ATOM 1414 O O . LEU A 1 189 ? 1.806 2.005 -22.357 1.00 82.69 189 LEU A O 1
ATOM 1418 N N . PRO A 1 190 ? 0.921 0.190 -23.333 1.00 88.81 190 PRO A N 1
ATOM 1419 C CA . PRO A 1 190 ? -0.321 0.287 -22.578 1.00 88.81 190 PRO A CA 1
ATOM 1420 C C . PRO A 1 190 ? -0.065 0.214 -21.070 1.00 88.81 190 PRO A C 1
ATOM 1422 O O . PRO A 1 190 ? 0.815 -0.506 -20.594 1.00 88.81 190 PRO A O 1
ATOM 1425 N N . SER A 1 191 ? -0.867 0.962 -20.320 1.00 90.06 191 SER A N 1
ATOM 1426 C CA . SER A 1 191 ? -0.806 1.019 -18.863 1.00 90.06 191 SER A CA 1
ATOM 1427 C C . SER A 1 191 ? -2.155 0.634 -18.273 1.00 90.06 191 SER A C 1
ATOM 1429 O O . SER A 1 191 ? -3.189 1.158 -18.689 1.00 90.06 191 SER A O 1
ATOM 1431 N N . TRP A 1 192 ? -2.141 -0.267 -17.295 1.00 90.44 192 TRP A N 1
ATOM 1432 C CA . TRP A 1 192 ? -3.330 -0.681 -16.553 1.00 90.44 192 TRP A CA 1
ATOM 1433 C C . TRP A 1 192 ? -3.181 -0.364 -15.075 1.00 90.44 192 TRP A C 1
ATOM 1435 O O . TRP A 1 192 ? -2.072 -0.338 -14.545 1.00 90.44 192 TRP A O 1
ATOM 1445 N N . VAL A 1 193 ? -4.312 -0.140 -14.413 1.00 89.81 193 VAL A N 1
ATOM 1446 C CA . VAL A 1 193 ? -4.369 0.087 -12.970 1.00 89.81 193 VAL A CA 1
ATOM 1447 C C . VAL A 1 193 ? -5.010 -1.129 -12.320 1.00 89.81 193 VAL A C 1
ATOM 1449 O O . VAL A 1 193 ? -6.130 -1.505 -12.664 1.00 89.81 193 VAL A O 1
ATOM 1452 N N . TRP A 1 194 ? -4.308 -1.730 -11.366 1.00 88.94 194 TRP A N 1
ATOM 1453 C CA . TRP A 1 194 ? -4.900 -2.641 -10.407 1.00 88.94 194 TRP A CA 1
ATOM 1454 C C . TRP A 1 194 ? -5.266 -1.876 -9.142 1.00 88.94 194 TRP A C 1
ATOM 1456 O O . TRP A 1 194 ? -4.401 -1.340 -8.445 1.00 88.94 194 TRP A O 1
ATOM 1466 N N . TRP A 1 195 ? -6.563 -1.824 -8.860 1.00 86.94 195 TRP A N 1
ATOM 1467 C CA . TRP A 1 195 ? -7.099 -1.122 -7.708 1.00 86.94 195 TRP A CA 1
ATOM 1468 C C . TRP A 1 195 ? -7.333 -2.087 -6.543 1.00 86.94 195 TRP A C 1
ATOM 1470 O O . TRP A 1 195 ? -8.279 -2.874 -6.574 1.00 86.94 195 TRP A O 1
ATOM 1480 N N . ASN A 1 196 ? -6.465 -2.047 -5.526 1.00 80.88 196 ASN A N 1
ATOM 1481 C CA . ASN A 1 196 ? -6.597 -2.859 -4.313 1.00 80.88 196 ASN A CA 1
ATOM 1482 C C . ASN A 1 196 ? -7.241 -2.041 -3.179 1.00 80.88 196 ASN A C 1
ATOM 1484 O O . ASN A 1 196 ? -6.602 -1.724 -2.175 1.00 80.88 196 ASN A O 1
ATOM 1488 N N . GLY A 1 197 ? -8.500 -1.652 -3.385 1.00 75.38 197 GLY A N 1
ATOM 1489 C CA . GLY A 1 197 ? -9.293 -0.849 -2.453 1.00 75.38 197 GLY A CA 1
ATOM 1490 C C . GLY A 1 197 ? -10.738 -0.650 -2.934 1.00 75.38 197 GLY A C 1
ATOM 1491 O O . GLY A 1 197 ? -11.112 -1.170 -3.990 1.00 75.38 197 GLY A O 1
ATOM 1492 N N . PRO A 1 198 ? -11.573 0.092 -2.189 1.00 71.44 198 PRO A N 1
ATOM 1493 C CA . PRO A 1 198 ? -12.878 0.549 -2.664 1.00 71.44 198 PRO A CA 1
ATOM 1494 C C . PRO A 1 198 ? -12.699 1.484 -3.866 1.00 71.44 198 PRO A C 1
ATOM 1496 O O . PRO A 1 198 ? -11.856 2.376 -3.825 1.00 71.44 198 PRO A O 1
ATOM 1499 N N . LEU A 1 199 ? -13.491 1.313 -4.929 1.00 66.88 199 LEU A N 1
ATOM 1500 C CA . LEU A 1 199 ? -13.401 2.141 -6.147 1.00 66.88 199 LEU A CA 1
ATOM 1501 C C . LEU A 1 199 ? -13.568 3.649 -5.871 1.00 66.88 199 LEU A C 1
ATOM 1503 O O . LEU A 1 199 ? -12.942 4.459 -6.545 1.00 66.88 199 LEU A O 1
ATOM 1507 N N . ASP A 1 200 ? -14.358 4.012 -4.858 1.00 70.75 200 ASP A N 1
ATOM 1508 C CA . ASP A 1 200 ? -14.689 5.405 -4.524 1.00 70.75 200 ASP A CA 1
ATOM 1509 C C . ASP A 1 200 ? -13.722 6.054 -3.513 1.00 70.75 200 ASP A C 1
ATOM 1511 O O . ASP A 1 200 ? -13.894 7.211 -3.141 1.00 70.75 200 ASP A O 1
ATOM 1515 N N . GLU A 1 201 ? -12.698 5.333 -3.049 1.00 69.06 201 GLU A N 1
ATOM 1516 C CA . GLU A 1 201 ? -11.815 5.763 -1.953 1.00 69.06 201 GLU A CA 1
ATOM 1517 C C . GLU A 1 201 ? -10.897 6.937 -2.325 1.00 69.06 201 GLU A C 1
ATOM 1519 O O . GLU A 1 201 ? -10.399 7.673 -1.471 1.00 69.06 201 GLU A O 1
ATOM 1524 N N . SER A 1 202 ? -10.609 7.108 -3.612 1.00 64.44 202 SER A N 1
ATOM 1525 C CA . SER A 1 202 ? -9.675 8.126 -4.086 1.00 64.44 202 SER A CA 1
ATOM 1526 C C . SER A 1 202 ? -10.017 8.581 -5.507 1.00 64.44 202 SER A C 1
ATOM 1528 O O . SER A 1 202 ? -9.233 8.361 -6.423 1.00 64.44 202 SER A O 1
ATOM 1530 N N . PRO A 1 203 ? -11.165 9.256 -5.705 1.00 62.00 203 PRO A N 1
ATOM 1531 C CA . PRO A 1 203 ? -11.616 9.701 -7.027 1.00 62.00 203 PRO A CA 1
ATOM 1532 C C . PRO A 1 203 ? -10.747 10.827 -7.614 1.00 62.00 203 PRO A C 1
ATOM 1534 O O . PRO A 1 203 ? -10.846 11.144 -8.794 1.00 62.00 203 PRO A O 1
ATOM 1537 N N . GLU A 1 204 ? -9.921 11.452 -6.773 1.00 64.12 204 GLU A N 1
ATOM 1538 C CA . GLU A 1 204 ? -9.013 12.555 -7.112 1.00 64.12 204 GLU A CA 1
ATOM 1539 C C . GLU A 1 204 ? -7.598 12.074 -7.504 1.00 64.12 204 GLU A C 1
ATOM 1541 O O . GLU A 1 204 ? -6.721 12.910 -7.742 1.00 64.12 204 GLU A O 1
ATOM 1546 N N . LEU A 1 205 ? -7.338 10.759 -7.450 1.00 59.44 205 LEU A N 1
ATOM 1547 C CA . LEU A 1 205 ? -6.071 10.111 -7.821 1.00 59.44 205 LEU A CA 1
ATOM 1548 C C . LEU A 1 205 ? -6.180 9.498 -9.221 1.00 59.44 205 LEU A C 1
ATOM 1550 O O . LEU A 1 205 ? -5.195 9.651 -9.978 1.00 59.44 205 LEU A O 1
#

Radius of gyration: 18.04 Å; chains: 1; bounding box: 44×40×48 Å

Sequence (205 aa):
MSPQLTLQTPLALPPSEVPNYLDQLWARDQADSIGAHTFCLLIWQPAWVEQHLVRTGNIEGPIMGVQRDELEEAGRQAVLALDLPLSTPPLGEAVSDGLAKIEGNKTSDDLRGQHVDGALSALRPRRLITLAPSLDPTRSLETLVAAYCPLPEEGGGTVACGDVVVLRGGTGALKEGLKTLKLLLPDELPSWVWWNGPLDESPEL